Protein AF-A0A1V4CDH2-F1 (afdb_monomer_lite)

Secondary structure (DSSP, 8-state):
--HHHHHHHHHHHHHHHHHHHHS----------------------------PPPP----------PPPP---TT--EEEEETTEEEEESSPPPTT-EEEE---HHHH---SS-EEEEEEEESSSEEEESS-GGGGT-EEEEEEEEETTS-HHHHHHHHHHHHHHHS---S-----------PPPPHHHHHHHHHHHHHHHHHHHHHHHTS---HHHHHHHHHHHHHHHHHHHHHT---

pLDDT: mean 73.71, std 18.92, range [33.41, 95.88]

Structure (mmCIF, N/CA/C/O backbone):
data_AF-A0A1V4CDH2-F1
#
_entry.id   AF-A0A1V4CDH2-F1
#
loop_
_atom_site.group_PDB
_atom_site.id
_atom_site.type_symbol
_atom_site.label_atom_id
_atom_site.label_alt_id
_atom_site.label_comp_id
_atom_site.label_asym_id
_atom_site.label_entity_id
_atom_site.label_seq_id
_atom_site.pdbx_PDB_ins_code
_atom_site.Cartn_x
_atom_site.Cartn_y
_atom_site.Cartn_z
_atom_site.occupancy
_atom_site.B_iso_or_equiv
_atom_site.auth_seq_id
_atom_site.auth_comp_id
_atom_site.auth_asym_id
_atom_site.auth_atom_id
_atom_site.pdbx_PDB_model_num
ATOM 1 N N . MET A 1 1 ? 37.045 -44.719 -29.425 1.00 54.88 1 MET A N 1
ATOM 2 C CA . MET A 1 1 ? 36.421 -43.698 -28.558 1.00 54.88 1 MET A CA 1
ATOM 3 C C . MET A 1 1 ? 35.124 -43.277 -29.215 1.00 54.88 1 MET A C 1
ATOM 5 O O . MET A 1 1 ? 35.153 -42.796 -30.339 1.00 54.88 1 MET A O 1
ATOM 9 N N . SER A 1 2 ? 33.997 -43.605 -28.591 1.00 68.00 2 SER A N 1
ATOM 10 C CA . SER A 1 2 ? 32.663 -43.425 -29.170 1.00 68.00 2 SER A CA 1
ATOM 11 C C . SER A 1 2 ? 32.315 -41.936 -29.248 1.00 68.00 2 SER A C 1
ATOM 13 O O . SER A 1 2 ? 32.662 -41.192 -28.339 1.00 68.00 2 SER A O 1
ATOM 15 N N . GLY A 1 3 ? 31.604 -41.483 -30.287 1.00 70.62 3 GLY A N 1
ATOM 16 C CA . GLY A 1 3 ? 31.247 -40.060 -30.463 1.00 70.62 3 GLY A CA 1
ATOM 17 C C . GLY A 1 3 ? 30.560 -39.414 -29.247 1.00 70.62 3 GLY A C 1
ATOM 18 O O . GLY A 1 3 ? 30.664 -38.208 -29.034 1.00 70.62 3 GLY A O 1
ATOM 19 N N . LEU A 1 4 ? 29.955 -40.231 -28.382 1.00 75.62 4 LEU A N 1
ATOM 20 C CA . LEU A 1 4 ? 29.359 -39.820 -27.115 1.00 75.62 4 LEU A CA 1
ATOM 21 C C . LEU A 1 4 ? 30.387 -39.291 -26.093 1.00 75.62 4 LEU A C 1
ATOM 23 O O . LEU A 1 4 ? 30.086 -38.344 -25.373 1.00 75.62 4 LEU A O 1
ATOM 27 N N . THR A 1 5 ? 31.615 -39.825 -26.058 1.00 80.44 5 THR A N 1
ATOM 28 C CA . THR A 1 5 ? 32.666 -39.331 -25.146 1.00 80.44 5 THR A CA 1
ATOM 29 C C . THR A 1 5 ? 33.226 -37.985 -25.599 1.00 80.44 5 THR A C 1
ATOM 31 O O . THR A 1 5 ? 33.587 -37.158 -24.768 1.00 80.44 5 THR A O 1
ATOM 34 N N . ILE A 1 6 ? 33.256 -37.734 -26.911 1.00 81.56 6 ILE A N 1
ATOM 35 C CA . ILE A 1 6 ? 33.723 -36.463 -27.485 1.00 81.56 6 ILE A CA 1
ATOM 36 C C . ILE A 1 6 ? 32.698 -35.351 -27.217 1.00 81.56 6 ILE A C 1
ATOM 38 O O . ILE A 1 6 ? 33.075 -34.257 -26.801 1.00 81.56 6 ILE A O 1
ATOM 42 N N . GLY A 1 7 ? 31.400 -35.644 -27.371 1.00 82.12 7 GLY A N 1
ATOM 43 C CA . GLY A 1 7 ? 30.331 -34.684 -27.076 1.00 82.12 7 GLY A CA 1
ATOM 44 C C . GLY A 1 7 ? 30.285 -34.260 -25.604 1.00 82.12 7 GLY A C 1
ATOM 45 O O . GLY A 1 7 ? 30.106 -33.081 -25.305 1.00 82.12 7 GLY A O 1
ATOM 46 N N . LEU A 1 8 ? 30.517 -35.200 -24.682 1.00 87.44 8 LEU A N 1
ATOM 47 C CA . LEU A 1 8 ? 30.529 -34.919 -23.242 1.00 87.44 8 LEU A CA 1
ATOM 48 C C . LEU A 1 8 ? 31.710 -34.025 -22.841 1.00 87.44 8 LEU A C 1
ATOM 50 O O . LEU A 1 8 ? 31.529 -33.073 -22.085 1.00 87.44 8 LEU A O 1
ATOM 54 N N . LEU A 1 9 ? 32.899 -34.275 -23.398 1.00 87.62 9 LEU A N 1
ATOM 55 C CA . LEU A 1 9 ? 34.074 -33.439 -23.145 1.00 87.62 9 LEU A CA 1
ATOM 56 C C . LEU A 1 9 ? 33.886 -32.014 -23.680 1.00 87.62 9 LEU A C 1
ATOM 58 O O . LEU A 1 9 ? 34.185 -31.055 -22.971 1.00 87.62 9 LEU A O 1
ATOM 62 N N . ALA A 1 10 ? 33.330 -31.860 -24.884 1.00 87.25 10 ALA A N 1
ATOM 63 C CA . ALA A 1 10 ? 33.052 -30.543 -25.452 1.00 87.25 10 ALA A CA 1
ATOM 64 C C . ALA A 1 10 ? 32.045 -29.747 -24.600 1.00 87.25 10 ALA A C 1
ATOM 66 O O . ALA A 1 10 ? 32.264 -28.567 -24.328 1.00 87.25 10 ALA A O 1
ATOM 67 N N . ALA A 1 11 ? 30.981 -30.397 -24.116 1.00 88.19 11 ALA A N 1
ATOM 68 C CA . ALA A 1 11 ? 29.987 -29.755 -23.259 1.00 88.19 11 ALA A CA 1
ATOM 69 C C . ALA A 1 11 ? 30.592 -29.271 -21.931 1.00 88.19 11 ALA A C 1
ATOM 71 O O . ALA A 1 11 ? 30.332 -28.142 -21.520 1.00 88.19 11 ALA A O 1
ATOM 72 N N . VAL A 1 12 ? 31.441 -30.081 -21.288 1.00 92.31 12 VAL A N 1
ATOM 73 C CA . VAL A 1 12 ? 32.108 -29.706 -20.028 1.00 92.31 12 VAL A CA 1
ATOM 74 C C . VAL A 1 12 ? 33.046 -28.514 -20.225 1.00 92.31 12 VAL A C 1
ATOM 76 O O . VAL A 1 12 ? 33.056 -27.608 -19.394 1.00 92.31 12 VAL A O 1
ATOM 79 N N . VAL A 1 13 ? 33.787 -28.465 -21.335 1.00 92.94 13 VAL A N 1
ATOM 80 C CA . VAL A 1 13 ? 34.688 -27.342 -21.643 1.00 92.94 13 VAL A CA 1
ATOM 81 C C . VAL A 1 13 ? 33.908 -26.046 -21.866 1.00 92.94 13 VAL A C 1
ATOM 83 O O . VAL A 1 13 ? 34.265 -25.013 -21.299 1.00 92.94 13 VAL A O 1
ATOM 86 N N . VAL A 1 14 ? 32.818 -26.092 -22.637 1.00 92.25 14 VAL A N 1
ATOM 87 C CA . VAL A 1 14 ? 31.975 -24.913 -22.898 1.00 92.25 14 VAL A CA 1
ATOM 88 C C . VAL A 1 14 ? 31.326 -24.408 -21.611 1.00 92.25 14 VAL A C 1
ATOM 90 O O . VAL A 1 14 ? 31.313 -23.205 -21.356 1.00 92.25 14 VAL A O 1
ATOM 93 N N . LEU A 1 15 ? 30.829 -25.316 -20.769 1.00 89.00 15 LEU A N 1
ATOM 94 C CA . LEU A 1 15 ? 30.179 -24.958 -19.510 1.00 89.00 15 LEU A CA 1
ATOM 95 C C . LEU A 1 15 ? 31.195 -24.412 -18.494 1.00 89.00 15 LEU A C 1
ATOM 97 O O . LEU A 1 15 ? 30.909 -23.429 -17.814 1.00 89.00 15 LEU A O 1
ATOM 101 N N . GLY A 1 16 ? 32.409 -24.969 -18.460 1.00 89.44 16 GLY A N 1
ATOM 102 C CA . GLY A 1 16 ? 33.526 -24.442 -17.677 1.00 89.44 16 GLY A CA 1
ATOM 103 C C . GLY A 1 16 ? 33.913 -23.021 -18.092 1.00 89.44 16 GLY A C 1
ATOM 104 O O . GLY A 1 16 ? 33.992 -22.145 -17.237 1.00 89.44 16 GLY A O 1
ATOM 105 N N . LEU A 1 17 ? 34.072 -22.764 -19.395 1.00 88.50 17 LEU A N 1
ATOM 106 C CA . LEU A 1 17 ? 34.352 -21.424 -19.933 1.00 88.50 17 LEU A CA 1
ATOM 107 C C . LEU A 1 17 ? 33.224 -20.433 -19.641 1.00 88.50 17 LEU A C 1
ATOM 109 O O . LEU A 1 17 ? 33.493 -19.301 -19.247 1.00 88.50 17 LEU A O 1
ATOM 113 N N . TYR A 1 18 ? 31.969 -20.860 -19.786 1.00 86.44 18 TYR A N 1
ATOM 114 C CA . TYR A 1 18 ? 30.815 -20.021 -19.479 1.00 86.44 18 TYR A CA 1
ATOM 115 C C . TYR A 1 18 ? 30.803 -19.602 -18.007 1.00 86.44 18 TYR A C 1
ATOM 117 O O . TYR A 1 18 ? 30.617 -18.426 -17.707 1.00 86.44 18 TYR A O 1
ATOM 125 N N . VAL A 1 19 ? 31.060 -20.534 -17.084 1.00 86.38 19 VAL A N 1
ATOM 126 C CA . VAL A 1 19 ? 31.161 -20.221 -15.653 1.00 86.38 19 VAL A CA 1
ATOM 127 C C . VAL A 1 19 ? 32.334 -19.279 -15.390 1.00 86.38 19 VAL A C 1
ATOM 129 O O . VAL A 1 19 ? 32.157 -18.296 -14.685 1.00 86.38 19 VAL A O 1
ATOM 132 N N . LEU A 1 20 ? 33.498 -19.513 -15.997 1.00 81.25 20 LEU A N 1
ATOM 133 C CA . LEU A 1 20 ? 34.700 -18.699 -15.788 1.00 81.25 20 LEU A CA 1
ATOM 134 C C . LEU A 1 20 ? 34.530 -17.248 -16.274 1.00 81.25 20 LEU A C 1
ATOM 136 O O . LEU A 1 20 ? 35.000 -16.325 -15.616 1.00 81.25 20 LEU A O 1
ATOM 140 N N . VAL A 1 21 ? 33.820 -17.040 -17.388 1.00 80.12 21 VAL A N 1
ATOM 141 C CA . VAL A 1 21 ? 33.536 -15.704 -17.945 1.00 80.12 21 VAL A CA 1
ATOM 142 C C . VAL A 1 21 ? 32.441 -14.972 -17.164 1.00 80.12 21 VAL A C 1
ATOM 144 O O . VAL A 1 21 ? 32.512 -13.755 -17.013 1.00 80.12 21 VAL A O 1
ATOM 147 N N . ASN A 1 22 ? 31.429 -15.685 -16.660 1.00 76.69 22 ASN A N 1
ATOM 148 C CA . ASN A 1 22 ? 30.261 -15.074 -16.012 1.00 76.69 22 ASN A CA 1
ATOM 149 C C . ASN A 1 22 ? 30.337 -15.045 -14.473 1.00 76.69 22 ASN A C 1
ATOM 151 O O . ASN A 1 22 ? 29.373 -14.647 -13.814 1.00 76.69 22 ASN A O 1
ATOM 155 N N . TRP A 1 23 ? 31.454 -15.472 -13.872 1.00 73.31 23 TRP A N 1
ATOM 156 C CA . TRP A 1 23 ? 31.605 -15.490 -12.418 1.00 73.31 23 TRP A CA 1
ATOM 157 C C . TRP A 1 23 ? 32.040 -14.119 -11.861 1.00 73.31 23 TRP A C 1
ATOM 159 O O . TRP A 1 23 ? 32.965 -13.493 -12.380 1.00 73.31 23 TRP A O 1
ATOM 169 N N . PRO A 1 24 ? 31.430 -13.632 -10.763 1.00 67.00 24 PRO A N 1
ATOM 170 C CA . PRO A 1 24 ? 31.622 -12.272 -10.265 1.00 67.00 24 PRO A CA 1
ATOM 171 C C . PRO A 1 24 ? 32.877 -12.139 -9.384 1.00 67.00 24 PRO A C 1
ATOM 173 O O . PRO A 1 24 ? 32.774 -11.874 -8.187 1.00 67.00 24 PRO A O 1
ATOM 176 N N . TRP A 1 25 ? 34.076 -12.300 -9.953 1.00 59.34 25 TRP A N 1
ATOM 177 C CA . TRP A 1 25 ? 35.337 -11.986 -9.250 1.00 59.34 25 TRP A CA 1
ATOM 178 C C . TRP A 1 25 ? 35.673 -10.488 -9.210 1.00 59.34 25 TRP A C 1
ATOM 180 O O . TRP A 1 25 ? 36.622 -10.086 -8.546 1.00 59.34 25 TRP A O 1
ATOM 190 N N . SER A 1 26 ? 34.854 -9.632 -9.821 1.00 57.97 26 SER A N 1
ATOM 191 C CA . SER A 1 26 ? 35.056 -8.178 -9.828 1.00 57.97 26 SER A CA 1
ATOM 192 C C . SER A 1 26 ? 34.142 -7.450 -8.837 1.00 57.97 26 SER A C 1
ATOM 194 O O . SER A 1 26 ? 33.429 -6.520 -9.208 1.00 57.97 26 SER A O 1
ATOM 196 N N . ARG A 1 27 ? 34.143 -7.851 -7.560 1.00 64.00 27 ARG A N 1
ATOM 197 C CA . ARG A 1 27 ? 33.723 -6.930 -6.492 1.00 64.00 27 ARG A CA 1
ATOM 198 C C . ARG A 1 27 ? 34.985 -6.268 -5.939 1.00 64.00 27 ARG A C 1
ATOM 200 O O . ARG A 1 27 ? 35.776 -6.979 -5.323 1.00 64.00 27 ARG A O 1
ATOM 207 N N . PRO A 1 28 ? 35.211 -4.958 -6.160 1.00 64.56 28 PRO A N 1
ATOM 208 C CA . PRO A 1 28 ? 36.316 -4.276 -5.503 1.00 64.56 28 PRO A CA 1
ATOM 209 C C . PRO A 1 28 ? 36.147 -4.412 -3.982 1.00 64.56 28 PRO A C 1
ATOM 211 O O . PRO A 1 28 ? 35.008 -4.383 -3.495 1.00 64.56 28 PRO A O 1
ATOM 214 N N . PRO A 1 29 ? 37.240 -4.597 -3.222 1.00 54.91 29 PRO A N 1
ATOM 215 C CA . PRO A 1 29 ? 37.156 -4.640 -1.774 1.00 54.91 29 PRO A CA 1
ATOM 216 C C . PRO A 1 29 ? 36.550 -3.326 -1.276 1.00 54.91 29 PRO A C 1
ATOM 218 O O . PRO A 1 29 ? 36.933 -2.240 -1.714 1.00 54.91 29 PRO A O 1
ATOM 221 N N . LEU A 1 30 ? 35.571 -3.445 -0.379 1.00 53.59 30 LEU A N 1
ATOM 222 C CA . LEU A 1 30 ? 35.026 -2.333 0.387 1.00 53.59 30 LEU A CA 1
ATOM 223 C C . LEU A 1 30 ? 36.196 -1.588 1.035 1.00 53.59 30 LEU A C 1
ATOM 225 O O . LEU A 1 30 ? 36.860 -2.132 1.916 1.00 53.59 30 LEU A O 1
ATOM 229 N N . ALA A 1 31 ? 36.447 -0.359 0.587 1.00 54.84 31 ALA A N 1
ATOM 230 C CA . ALA A 1 31 ? 37.308 0.560 1.305 1.00 54.84 31 ALA A CA 1
ATOM 231 C C . ALA A 1 31 ? 36.682 0.785 2.687 1.00 54.84 31 ALA A C 1
ATOM 233 O O . ALA A 1 31 ? 35.611 1.381 2.818 1.00 54.84 31 ALA A O 1
ATOM 234 N N . VAL A 1 32 ? 37.331 0.237 3.709 1.00 52.78 32 VAL A N 1
ATOM 235 C CA . VAL A 1 32 ? 37.059 0.549 5.107 1.00 52.78 32 VAL A CA 1
ATOM 236 C C . VAL A 1 32 ? 37.479 2.003 5.300 1.00 52.78 32 VAL A C 1
ATOM 238 O O . VAL A 1 32 ? 38.665 2.315 5.281 1.00 52.78 32 VAL A O 1
ATOM 241 N N . ALA A 1 33 ? 36.506 2.905 5.417 1.00 47.72 33 ALA A N 1
ATOM 242 C CA . ALA A 1 33 ? 36.763 4.262 5.869 1.00 47.72 33 ALA A CA 1
ATOM 243 C C . ALA A 1 33 ? 37.089 4.204 7.368 1.00 47.72 33 ALA A C 1
ATOM 245 O O . ALA A 1 33 ? 36.214 3.981 8.206 1.00 47.72 33 ALA A O 1
ATOM 246 N N . GLU A 1 34 ? 38.374 4.339 7.669 1.00 54.34 34 GLU A N 1
ATOM 247 C CA . GLU A 1 34 ? 38.925 4.519 9.006 1.00 54.34 34 GLU A CA 1
ATOM 248 C C . GLU A 1 34 ? 38.443 5.862 9.601 1.00 54.34 34 GLU A C 1
ATOM 250 O O . GLU A 1 34 ? 38.354 6.858 8.873 1.00 54.34 34 GLU A O 1
ATOM 255 N N . PRO A 1 35 ? 38.088 5.929 10.898 1.00 50.69 35 PRO A N 1
ATOM 256 C CA . PRO A 1 35 ? 37.587 7.152 11.504 1.00 50.69 35 PRO A CA 1
ATOM 257 C C . PRO A 1 35 ? 38.755 8.094 11.812 1.00 50.69 35 PRO A C 1
ATOM 259 O O . PRO A 1 35 ? 39.446 7.944 12.817 1.00 50.69 35 PRO A O 1
ATOM 262 N N . ALA A 1 36 ? 38.954 9.104 10.967 1.00 45.81 36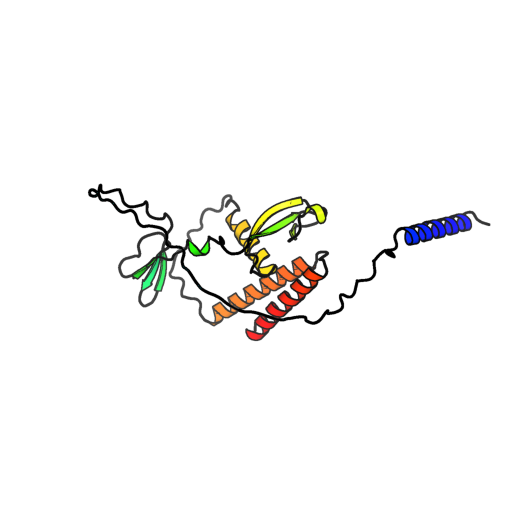 ALA A N 1
ATOM 263 C CA . ALA A 1 36 ? 39.826 10.223 11.298 1.00 45.81 36 ALA A CA 1
ATOM 264 C C . ALA A 1 36 ? 39.144 11.099 12.359 1.00 45.81 36 ALA A C 1
ATOM 266 O O . ALA A 1 36 ? 38.240 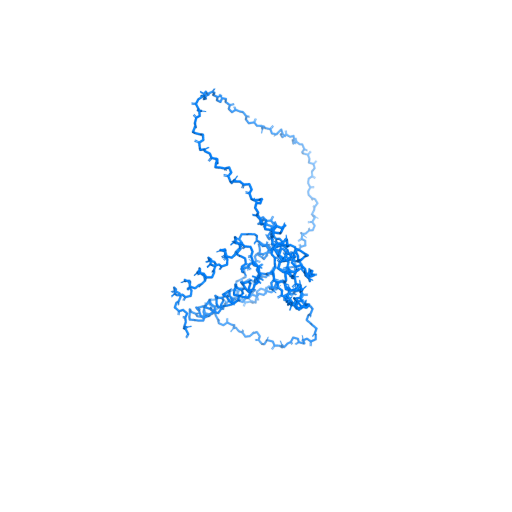11.892 12.082 1.00 45.81 36 ALA A O 1
ATOM 267 N N . ALA A 1 37 ? 39.574 10.904 13.600 1.00 42.56 37 ALA A N 1
ATOM 268 C CA . ALA A 1 37 ? 39.275 11.766 14.721 1.00 42.56 37 ALA A CA 1
ATOM 269 C C . ALA A 1 37 ? 39.895 13.165 14.531 1.00 42.56 37 ALA A C 1
ATOM 271 O O . ALA A 1 37 ? 41.068 13.303 14.205 1.00 42.56 37 ALA A O 1
ATOM 272 N N . ALA A 1 38 ? 39.061 14.172 14.793 1.00 43.19 38 ALA A N 1
ATOM 273 C CA . ALA A 1 38 ? 39.343 15.459 15.428 1.00 43.19 38 ALA A CA 1
ATOM 274 C C . ALA A 1 38 ? 40.613 16.254 15.054 1.00 43.19 38 ALA A C 1
ATOM 276 O O . ALA A 1 38 ? 41.733 15.946 15.456 1.00 43.19 38 ALA A O 1
ATOM 277 N N . SER A 1 39 ? 40.389 17.455 14.515 1.00 42.44 39 SER A N 1
ATOM 278 C CA . SER A 1 39 ? 41.156 18.640 14.919 1.00 42.44 39 SER A CA 1
ATOM 279 C C . SER A 1 39 ? 40.239 19.869 14.933 1.00 42.44 39 SER A C 1
ATOM 281 O O . SER A 1 39 ? 39.766 20.323 13.898 1.00 42.44 39 SER A O 1
ATOM 283 N N . VAL A 1 40 ? 39.972 20.380 16.133 1.00 45.56 40 VAL A N 1
ATOM 284 C CA . VAL A 1 40 ? 39.430 21.717 16.453 1.00 45.56 40 VAL A CA 1
ATOM 285 C C . VAL A 1 40 ? 40.559 22.382 17.257 1.00 45.56 40 VAL A C 1
ATOM 287 O O . VAL A 1 40 ? 41.137 21.662 18.079 1.00 45.56 40 VAL A O 1
ATOM 290 N N . PRO A 1 41 ? 40.973 23.651 17.026 1.00 49.69 41 PRO A N 1
ATOM 291 C CA . PRO A 1 41 ? 40.250 24.855 17.500 1.00 49.69 41 PRO A CA 1
ATOM 292 C C . PRO A 1 41 ? 40.432 26.085 16.559 1.00 49.69 41 PRO A C 1
ATOM 294 O O . PRO A 1 41 ? 41.133 25.985 15.565 1.00 49.69 41 PRO A O 1
ATOM 297 N N . ALA A 1 42 ? 39.837 27.275 16.701 1.00 36.16 42 ALA A N 1
ATOM 298 C CA . ALA A 1 42 ? 39.168 27.979 17.791 1.00 36.16 42 ALA A CA 1
ATOM 299 C C . ALA A 1 42 ? 38.229 29.075 17.213 1.00 36.16 42 ALA A C 1
ATOM 301 O O . ALA A 1 42 ? 38.531 29.672 16.182 1.00 36.16 42 ALA A O 1
ATOM 302 N N . ALA A 1 43 ? 37.129 29.370 17.913 1.00 42.59 43 ALA A N 1
ATOM 303 C CA . ALA A 1 43 ? 36.398 30.653 17.867 1.00 42.59 43 ALA A CA 1
ATOM 304 C C . ALA A 1 43 ? 37.195 31.730 18.664 1.00 42.59 43 ALA A C 1
ATOM 306 O O . ALA A 1 43 ? 38.081 31.304 19.412 1.00 42.59 43 ALA A O 1
ATOM 307 N N . PRO A 1 44 ? 36.950 33.070 18.597 1.00 47.88 44 PRO A N 1
ATOM 308 C CA . PRO A 1 44 ? 35.655 33.795 18.583 1.00 47.88 44 PRO A CA 1
ATOM 309 C C . PRO A 1 44 ? 35.640 34.973 17.552 1.00 47.88 44 PRO A C 1
ATOM 311 O O . PRO A 1 44 ? 36.578 35.098 16.781 1.00 47.88 44 PRO A O 1
ATOM 314 N N . ALA A 1 45 ? 34.665 35.874 17.371 1.00 37.19 45 ALA A N 1
ATOM 315 C CA . ALA A 1 45 ? 33.526 36.382 18.136 1.00 37.19 45 ALA A CA 1
ATOM 316 C C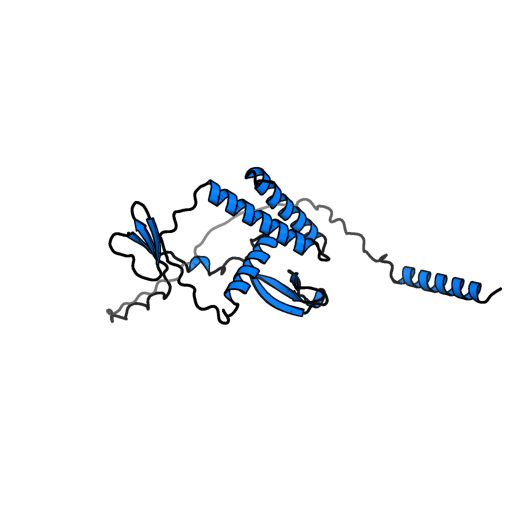 . ALA A 1 45 ? 32.469 36.990 17.171 1.00 37.19 45 ALA A C 1
ATOM 318 O O . ALA A 1 45 ? 32.781 37.339 16.034 1.00 37.19 45 ALA A O 1
ATOM 319 N N . ALA A 1 46 ? 31.232 37.147 17.651 1.00 43.31 46 ALA A N 1
ATOM 320 C CA . ALA A 1 46 ? 30.128 37.866 16.996 1.00 43.31 46 ALA A CA 1
ATOM 321 C C . ALA A 1 46 ? 30.347 39.405 16.992 1.00 43.31 46 ALA A C 1
ATOM 323 O O . ALA A 1 46 ? 31.204 39.883 17.740 1.00 43.31 46 ALA A O 1
ATOM 324 N N . PRO A 1 47 ? 29.576 40.197 16.210 1.00 45.16 47 PRO A N 1
ATOM 325 C CA . PRO A 1 47 ? 28.239 40.600 16.676 1.00 45.16 47 PRO A CA 1
ATOM 326 C C . PRO A 1 47 ? 27.133 40.689 15.598 1.00 45.16 47 PRO A C 1
ATOM 328 O O . PRO A 1 47 ? 27.371 40.904 14.413 1.00 45.16 47 PRO A O 1
ATOM 331 N N . SER A 1 48 ? 25.893 40.562 16.080 1.00 45.09 48 SER A N 1
ATOM 332 C CA . SER A 1 48 ? 24.610 40.793 15.403 1.00 45.09 48 SER A CA 1
ATOM 333 C C . SER A 1 48 ? 24.485 42.159 14.727 1.00 45.09 48 SER A C 1
ATOM 335 O O . SER A 1 48 ? 24.729 43.150 15.405 1.00 45.09 48 SER A O 1
ATOM 337 N N . VAL A 1 49 ? 23.909 42.229 13.513 1.00 42.97 49 VAL A N 1
ATOM 338 C CA . VAL A 1 49 ? 22.970 43.306 13.119 1.00 42.97 49 VAL A CA 1
ATOM 339 C C . VAL A 1 49 ? 21.932 42.800 12.095 1.00 42.97 49 VAL A C 1
ATOM 341 O O . VAL A 1 49 ? 22.249 42.298 11.024 1.00 42.97 49 VAL A O 1
ATOM 344 N N . VAL A 1 50 ? 20.676 42.977 12.494 1.00 44.94 50 VAL A N 1
ATOM 345 C CA . VAL A 1 50 ? 19.377 42.949 11.799 1.00 44.94 50 VAL A CA 1
ATOM 346 C C . VAL A 1 50 ? 19.376 43.495 10.353 1.00 44.94 50 VAL A C 1
ATOM 348 O O . VAL A 1 50 ? 19.817 44.625 10.150 1.00 44.94 50 VAL A O 1
ATOM 351 N N . PRO A 1 51 ? 18.736 42.831 9.368 1.00 42.91 51 PRO A N 1
ATOM 352 C CA . PRO A 1 51 ? 18.248 43.513 8.176 1.00 42.91 51 PRO A CA 1
ATOM 353 C C . PRO A 1 51 ? 16.824 44.045 8.401 1.00 42.91 51 PRO A C 1
ATOM 355 O O . PRO A 1 51 ? 15.856 43.300 8.542 1.00 42.91 51 PRO A O 1
ATOM 358 N N . LYS A 1 52 ? 16.727 45.375 8.433 1.00 37.03 52 LYS A N 1
ATOM 359 C CA . LYS A 1 52 ? 15.504 46.182 8.377 1.00 37.03 52 LYS A CA 1
ATOM 360 C C . LYS A 1 52 ? 15.095 46.353 6.908 1.00 37.03 52 LYS A C 1
ATOM 362 O O . LYS A 1 52 ? 15.853 46.988 6.178 1.00 37.03 52 LYS A O 1
ATOM 367 N N . PRO A 1 53 ? 13.921 45.888 6.451 1.00 40.78 53 PRO A N 1
ATOM 368 C CA . PRO A 1 53 ? 13.302 46.462 5.269 1.00 40.78 53 PRO A CA 1
ATOM 369 C C . PRO A 1 53 ? 12.509 47.712 5.667 1.00 40.78 53 PRO A C 1
ATOM 371 O O . PRO A 1 53 ? 11.667 47.714 6.565 1.00 40.78 53 PRO A O 1
ATOM 374 N N . THR A 1 54 ? 12.873 48.803 5.008 1.00 40.00 54 THR A N 1
ATOM 375 C CA . THR A 1 54 ? 12.285 50.136 5.067 1.00 40.00 54 THR A CA 1
ATOM 376 C C . THR A 1 54 ? 10.773 50.113 4.841 1.00 40.00 54 THR A C 1
ATOM 378 O O . THR A 1 54 ? 10.289 49.584 3.845 1.00 40.00 54 THR A O 1
ATOM 381 N N . VAL A 1 55 ? 10.042 50.755 5.752 1.00 40.00 55 VAL A N 1
ATOM 382 C CA . VAL A 1 55 ? 8.666 51.210 5.538 1.00 40.00 55 VAL A CA 1
ATOM 383 C C . VAL A 1 55 ? 8.719 52.465 4.667 1.00 40.00 55 VAL A C 1
ATOM 385 O O . VAL A 1 55 ? 9.360 53.447 5.041 1.00 40.00 55 VAL A O 1
ATOM 388 N N . THR A 1 56 ? 7.999 52.468 3.549 1.00 36.00 56 THR A N 1
ATOM 389 C CA . THR A 1 56 ? 7.481 53.700 2.946 1.00 36.00 56 THR A CA 1
ATOM 390 C C . THR A 1 56 ? 5.967 53.576 2.914 1.00 36.00 56 THR A C 1
ATOM 392 O O . THR A 1 56 ? 5.418 52.725 2.221 1.00 36.00 56 THR A O 1
ATOM 395 N N . ALA A 1 57 ? 5.309 54.407 3.718 1.00 38.09 57 ALA A N 1
ATOM 396 C CA . ALA A 1 57 ? 3.870 54.594 3.741 1.00 38.09 57 ALA A CA 1
ATOM 397 C C . ALA A 1 57 ? 3.540 55.988 3.186 1.00 38.09 57 ALA A C 1
ATOM 399 O O . ALA A 1 57 ? 4.130 56.974 3.622 1.00 38.09 57 ALA A O 1
ATOM 400 N N . ALA A 1 58 ? 2.579 56.051 2.266 1.00 35.34 58 ALA A N 1
ATOM 401 C CA . ALA A 1 58 ? 1.731 57.208 1.956 1.00 35.34 58 ALA A CA 1
ATOM 402 C C . ALA A 1 58 ? 0.436 56.630 1.330 1.00 35.34 58 ALA A C 1
ATOM 404 O O . ALA A 1 58 ? 0.503 56.024 0.268 1.00 35.34 58 ALA A O 1
ATOM 405 N N . ALA A 1 59 ? -0.651 56.443 2.098 1.00 33.41 59 ALA A N 1
ATOM 406 C CA . ALA A 1 59 ? -1.815 57.350 2.221 1.00 33.41 59 ALA A CA 1
ATOM 407 C C . ALA A 1 59 ? -2.428 57.702 0.841 1.00 33.41 59 ALA A C 1
ATOM 409 O O . ALA A 1 59 ? -1.851 58.521 0.142 1.00 33.41 59 ALA A O 1
ATOM 410 N N . GLY A 1 60 ? -3.468 57.033 0.310 1.00 36.06 60 GLY A N 1
ATOM 411 C CA . GLY A 1 60 ? -4.917 57.000 0.662 1.00 36.06 60 GLY A CA 1
ATOM 412 C C . GLY A 1 60 ? -5.724 57.477 -0.587 1.00 36.06 60 GLY A C 1
ATOM 413 O O . GLY A 1 60 ? -5.118 58.244 -1.335 1.00 36.06 60 GLY A O 1
ATOM 414 N N . PRO A 1 61 ? -7.000 57.088 -0.889 1.00 40.62 61 PRO A N 1
ATOM 415 C CA . PRO A 1 61 ? -8.130 56.905 0.046 1.00 40.62 61 PRO A CA 1
ATOM 416 C C . PRO A 1 61 ? -9.108 55.705 -0.195 1.00 40.62 61 PRO A C 1
ATOM 418 O O . PRO A 1 61 ? -9.225 55.195 -1.298 1.00 40.62 61 PRO A O 1
ATOM 421 N N . ALA A 1 62 ? -9.832 55.351 0.885 1.00 39.81 62 ALA A N 1
ATOM 422 C CA . ALA A 1 62 ? -11.206 54.811 1.074 1.00 39.81 62 ALA A CA 1
ATOM 423 C C . ALA A 1 62 ? -11.844 53.718 0.152 1.00 39.81 62 ALA A C 1
ATOM 425 O O . ALA A 1 62 ? -11.589 53.660 -1.044 1.00 39.81 62 ALA A O 1
ATOM 426 N N . PRO A 1 63 ? -12.727 52.849 0.707 1.00 43.09 63 PRO A N 1
ATOM 427 C CA . PRO A 1 63 ? -12.943 51.481 0.236 1.00 43.09 63 PRO A CA 1
ATOM 428 C C . PRO A 1 63 ? -14.095 51.349 -0.770 1.00 43.09 63 PRO A C 1
ATOM 430 O O . PRO A 1 63 ? -15.229 51.740 -0.492 1.00 43.09 63 PRO A O 1
ATOM 433 N N . ALA A 1 64 ? -13.824 50.710 -1.907 1.00 38.16 64 ALA A N 1
ATOM 434 C CA . ALA A 1 64 ? -14.864 50.111 -2.732 1.00 38.16 64 ALA A CA 1
ATOM 435 C C . ALA A 1 64 ? -15.167 48.711 -2.180 1.00 38.16 64 ALA A C 1
ATOM 437 O O . ALA A 1 64 ? -14.264 47.898 -2.000 1.00 38.16 64 ALA A O 1
ATOM 438 N N . ALA A 1 65 ? -16.436 48.458 -1.864 1.00 47.88 65 ALA A N 1
ATOM 439 C CA . ALA A 1 65 ? -16.930 47.148 -1.474 1.00 47.88 65 ALA A CA 1
ATOM 440 C C . ALA A 1 65 ? -16.728 46.159 -2.634 1.00 47.88 65 ALA A C 1
ATOM 442 O O . ALA A 1 65 ? -17.438 46.212 -3.637 1.00 47.88 65 ALA A O 1
ATOM 443 N N . GLU A 1 66 ? -15.739 45.282 -2.490 1.00 42.41 66 GLU A N 1
ATOM 444 C CA . GLU A 1 66 ? -15.473 44.169 -3.396 1.00 42.41 66 GLU A CA 1
ATOM 445 C C . GLU A 1 66 ? -16.219 42.924 -2.868 1.00 42.41 66 GLU A C 1
ATOM 447 O O . GLU A 1 66 ? -16.233 42.698 -1.652 1.00 42.41 66 GLU A O 1
ATOM 452 N N . PRO A 1 67 ? -16.938 42.176 -3.728 1.00 45.59 67 PRO A N 1
ATOM 453 C CA . PRO A 1 67 ? -17.875 41.131 -3.315 1.00 45.59 67 PRO A CA 1
ATOM 454 C C . PRO A 1 67 ? -17.183 40.015 -2.516 1.00 45.59 67 PRO A C 1
ATOM 456 O O . PRO A 1 67 ? -16.004 39.741 -2.746 1.00 45.59 67 PRO A O 1
ATOM 459 N N . PRO A 1 68 ? -17.899 39.359 -1.578 1.00 53.47 68 PRO A N 1
ATOM 460 C CA . PRO A 1 68 ? -17.309 38.337 -0.726 1.00 53.47 68 PRO A CA 1
ATOM 461 C C . PRO A 1 68 ? -16.672 37.229 -1.581 1.00 53.47 68 PRO A C 1
ATOM 463 O O . PRO A 1 68 ? -17.263 36.825 -2.589 1.00 53.47 68 PRO A O 1
ATOM 466 N N . PRO A 1 69 ? -15.476 36.740 -1.200 1.00 42.38 69 PRO A N 1
ATOM 467 C CA . PRO A 1 69 ? -14.812 35.665 -1.916 1.00 42.38 69 PRO A CA 1
ATOM 468 C C . PRO A 1 69 ? -15.746 34.460 -1.981 1.00 42.38 69 PRO A C 1
ATOM 470 O O . PRO A 1 69 ? -16.320 34.061 -0.968 1.00 42.38 69 PRO A O 1
ATOM 473 N N . ALA A 1 70 ? -15.903 33.924 -3.193 1.00 45.66 70 ALA A N 1
ATOM 474 C CA . ALA A 1 70 ? -16.660 32.715 -3.469 1.00 45.66 70 ALA A CA 1
ATOM 475 C C . ALA A 1 70 ? -16.346 31.649 -2.412 1.00 45.66 70 ALA A C 1
ATOM 477 O O . ALA A 1 70 ? -15.191 31.257 -2.225 1.00 45.66 70 ALA A O 1
ATOM 478 N N . GLU A 1 71 ? -17.392 31.243 -1.696 1.00 48.75 71 GLU A N 1
ATOM 479 C CA . GLU A 1 71 ? -17.333 30.245 -0.641 1.00 48.75 71 GLU A CA 1
ATOM 480 C C . GLU A 1 71 ? -16.653 28.969 -1.163 1.00 48.75 71 GLU A C 1
ATOM 482 O O . GLU A 1 71 ? -16.913 28.553 -2.299 1.00 48.75 71 GLU A O 1
ATOM 487 N N . PRO A 1 72 ? -15.778 28.325 -0.371 1.00 47.78 72 PRO A N 1
ATOM 488 C CA . PRO A 1 72 ? -15.186 27.061 -0.767 1.00 47.78 72 PRO A CA 1
ATOM 489 C C . PRO A 1 72 ? -16.297 26.017 -0.927 1.00 47.78 72 PRO A C 1
ATOM 491 O O . PRO A 1 72 ? -16.886 25.540 0.045 1.00 47.78 72 PRO A O 1
ATOM 494 N N . LEU A 1 73 ? -16.571 25.663 -2.183 1.00 49.66 73 LEU A N 1
ATOM 495 C CA . LEU A 1 73 ? -17.457 24.584 -2.610 1.00 49.66 73 LEU A CA 1
ATOM 496 C C . LEU A 1 73 ? -16.880 23.221 -2.194 1.00 49.66 73 LEU A C 1
ATOM 498 O O . LEU A 1 73 ? -16.351 22.501 -3.032 1.00 49.66 73 LEU A O 1
ATOM 502 N N . SER A 1 74 ? -16.947 22.912 -0.897 1.00 51.88 74 SER A N 1
ATOM 503 C CA . SER A 1 74 ? -17.048 21.573 -0.283 1.00 51.88 74 SER A CA 1
ATOM 504 C C . SER A 1 74 ? -16.655 21.631 1.203 1.00 51.88 74 SER A C 1
ATOM 506 O O . SER A 1 74 ? -15.791 20.877 1.654 1.00 51.88 74 SER A O 1
ATOM 508 N N . ALA A 1 75 ? -17.225 22.556 1.979 1.00 63.53 75 ALA A N 1
ATOM 509 C CA . ALA A 1 75 ? -17.069 22.526 3.430 1.00 63.53 75 ALA A CA 1
ATOM 510 C C . ALA A 1 75 ? -18.001 21.446 3.999 1.00 63.53 75 ALA A C 1
ATOM 512 O O . ALA A 1 75 ? -19.196 21.667 4.173 1.00 63.53 75 ALA A O 1
ATOM 513 N N . VAL A 1 76 ? -17.467 20.254 4.268 1.00 75.25 76 VAL A N 1
ATOM 514 C CA . VAL A 1 76 ? -18.221 19.241 5.017 1.00 75.25 76 VAL A CA 1
ATOM 515 C C . VAL A 1 76 ? -18.452 19.792 6.426 1.00 75.25 76 VAL A C 1
ATOM 517 O O . VAL A 1 76 ? -17.506 20.107 7.148 1.00 75.25 76 VAL A O 1
ATOM 520 N N . HIS A 1 77 ? -19.704 19.914 6.850 1.00 79.81 77 HIS A N 1
ATOM 521 C CA . HIS A 1 77 ? -20.057 20.338 8.198 1.00 79.81 77 HIS A CA 1
ATOM 522 C C . HIS A 1 77 ? -20.248 19.119 9.093 1.00 79.81 77 HIS A C 1
ATOM 524 O O . HIS A 1 77 ? -21.003 18.202 8.776 1.00 79.81 77 HIS A O 1
ATOM 530 N N . ARG A 1 78 ? -19.580 19.109 10.247 1.00 83.00 78 ARG A N 1
ATOM 531 C CA . ARG A 1 78 ? -19.869 18.164 11.325 1.00 83.00 78 ARG A CA 1
ATOM 532 C C . ARG A 1 78 ? -20.981 18.754 12.183 1.00 83.00 78 ARG A C 1
ATOM 534 O O . ARG A 1 78 ? -20.740 19.679 12.954 1.00 83.00 78 ARG A O 1
ATOM 541 N N . CYS A 1 79 ? -22.182 18.216 12.051 1.00 85.31 79 CYS A N 1
ATOM 542 C CA . CYS A 1 79 ? -23.349 18.580 12.840 1.00 85.31 79 CYS A CA 1
ATOM 543 C C . CYS A 1 79 ? -23.440 17.679 14.068 1.00 85.31 79 CYS A C 1
ATOM 545 O O . CYS A 1 79 ? -23.476 16.457 13.933 1.00 85.31 79 CYS A O 1
ATOM 547 N N . GLU A 1 80 ? -23.488 18.256 15.264 1.00 84.62 80 GLU A N 1
ATOM 548 C CA . GLU A 1 80 ? -23.624 17.494 16.503 1.00 84.62 80 GLU A CA 1
ATOM 549 C C . GLU A 1 80 ? -24.749 18.007 17.405 1.00 84.62 80 GLU A C 1
ATOM 551 O O . GLU A 1 80 ? -25.014 19.207 17.509 1.00 84.62 80 GLU A O 1
ATOM 556 N N . ASN A 1 81 ? -25.427 17.070 18.064 1.00 79.31 81 ASN A N 1
ATOM 557 C CA . ASN A 1 81 ? -26.337 17.316 19.177 1.00 79.31 81 ASN A CA 1
ATOM 558 C C . ASN A 1 81 ? -25.980 16.377 20.347 1.00 79.31 81 ASN A C 1
ATOM 560 O O . ASN A 1 81 ? -25.039 15.591 20.258 1.00 79.31 81 ASN A O 1
ATOM 564 N N . ALA A 1 82 ? -26.725 16.451 21.453 1.00 73.06 82 ALA A N 1
ATOM 565 C CA . ALA A 1 82 ? -26.427 15.710 22.682 1.00 73.06 82 ALA A CA 1
ATOM 566 C C . ALA A 1 82 ? -26.328 14.172 22.525 1.00 73.06 82 ALA A C 1
ATOM 568 O O . ALA A 1 82 ? -25.805 13.518 23.424 1.00 73.06 82 ALA A O 1
ATOM 569 N N . SER A 1 83 ? -26.806 13.582 21.423 1.00 69.00 83 SER A N 1
ATOM 570 C CA . SER A 1 83 ? -26.794 12.128 21.200 1.00 69.00 83 SER A CA 1
ATOM 571 C C . SER A 1 83 ? -26.370 11.683 19.792 1.00 69.00 83 SER A C 1
ATOM 573 O O . SER A 1 83 ? -26.280 10.479 19.548 1.00 69.00 83 SER A O 1
ATOM 575 N N . GLN A 1 84 ? -26.085 12.603 18.866 1.00 71.75 84 GLN A N 1
ATOM 576 C CA . GLN A 1 84 ? -25.846 12.291 17.456 1.00 71.75 84 GLN A CA 1
ATOM 577 C C . GLN A 1 84 ? -24.804 13.222 16.824 1.00 71.75 84 GLN A C 1
ATOM 579 O O . GLN A 1 84 ? -24.827 14.433 17.029 1.00 71.75 84 GLN A O 1
ATOM 584 N N . VAL A 1 85 ? -23.927 12.644 15.997 1.00 80.75 85 VAL A N 1
ATOM 585 C CA . VAL A 1 85 ? -23.009 13.361 15.100 1.00 80.75 85 VAL A CA 1
ATOM 586 C C . VAL A 1 85 ? -23.341 12.952 13.666 1.00 80.75 85 VAL A C 1
ATOM 588 O O . VAL A 1 85 ? -23.501 11.768 13.376 1.00 80.75 85 VAL A O 1
ATOM 591 N N . THR A 1 86 ? -23.498 13.909 12.760 1.00 77.88 86 THR A N 1
ATOM 592 C CA . THR A 1 86 ? -23.807 13.679 11.341 1.00 77.88 86 THR A CA 1
ATOM 593 C C . THR A 1 86 ? -22.984 14.641 10.493 1.00 77.88 86 THR A C 1
ATOM 595 O O . THR A 1 86 ? -22.818 15.796 10.864 1.00 77.88 86 THR A O 1
ATOM 598 N N . TYR A 1 87 ? -22.431 14.161 9.380 1.00 80.00 87 TYR A N 1
ATOM 599 C CA . TYR A 1 87 ? -21.653 14.984 8.454 1.00 80.00 87 TYR A CA 1
ATOM 600 C C . TYR A 1 87 ? -22.529 15.351 7.257 1.00 80.00 87 TYR A C 1
ATOM 602 O O . TYR A 1 87 ? -23.147 14.462 6.669 1.00 80.00 87 TYR A O 1
ATOM 610 N N . THR A 1 88 ? -22.614 16.638 6.928 1.00 76.94 88 THR A N 1
ATOM 611 C CA . THR A 1 88 ? -23.463 17.156 5.848 1.00 76.94 88 THR A CA 1
ATOM 612 C C . THR A 1 88 ? -22.673 18.080 4.931 1.00 76.94 88 THR A C 1
ATOM 614 O O . THR A 1 88 ? -21.862 18.874 5.396 1.00 76.94 88 THR A O 1
ATOM 617 N N . ASP A 1 89 ? -22.951 18.024 3.629 1.00 75.62 89 ASP A N 1
ATOM 618 C CA . ASP A 1 89 ? -22.357 18.928 2.625 1.00 75.62 89 ASP A CA 1
ATOM 619 C C . ASP A 1 89 ? -23.084 20.289 2.545 1.00 75.62 89 ASP A C 1
ATOM 621 O O . ASP A 1 89 ? -22.772 21.130 1.709 1.00 75.62 89 ASP A O 1
ATOM 625 N N . GLY A 1 90 ? -24.086 20.493 3.406 1.00 73.25 90 GLY A N 1
ATOM 626 C CA . GLY A 1 90 ? -24.884 21.711 3.529 1.00 73.25 90 GLY A CA 1
ATOM 627 C C . GLY A 1 90 ? -25.111 22.096 4.996 1.00 73.25 90 GLY A C 1
ATOM 628 O O . GLY A 1 90 ? -24.583 21.428 5.893 1.00 73.25 90 GLY A O 1
ATOM 629 N N . PRO A 1 91 ? -25.891 23.159 5.265 1.00 76.94 91 PRO A N 1
ATOM 630 C CA . PRO A 1 91 ? -26.108 23.666 6.617 1.00 76.94 91 PRO A CA 1
ATOM 631 C C . PRO A 1 91 ? -26.729 22.607 7.534 1.00 76.94 91 PRO A C 1
ATOM 633 O O . PRO A 1 91 ? -27.558 21.798 7.111 1.00 76.94 91 PRO A O 1
ATOM 636 N N . CYS A 1 92 ? -26.337 22.630 8.809 1.00 82.06 92 CYS A N 1
ATOM 637 C CA . CYS A 1 92 ? -26.828 21.664 9.783 1.00 82.06 92 CYS A CA 1
ATOM 638 C C . CYS A 1 92 ? -28.342 21.790 10.010 1.00 82.06 92 CYS A C 1
ATOM 640 O O . CYS A 1 92 ? -28.859 22.908 10.090 1.00 82.06 92 CYS A O 1
ATOM 642 N N . PRO A 1 93 ? -29.062 20.662 10.161 1.00 78.00 93 PRO A N 1
ATOM 643 C CA . PRO A 1 93 ? -30.489 20.680 10.457 1.00 78.00 93 PRO A CA 1
ATOM 644 C C . PRO A 1 93 ? -30.767 21.362 11.806 1.00 78.00 93 PRO A C 1
ATOM 646 O O . PRO A 1 93 ? -29.928 21.364 12.713 1.00 78.00 93 PRO A O 1
ATOM 649 N N . ALA A 1 94 ? -31.961 21.949 11.934 1.00 74.56 94 ALA A N 1
ATOM 650 C CA . ALA A 1 94 ? -32.354 22.738 13.099 1.00 74.56 94 ALA A CA 1
ATOM 651 C C . ALA A 1 94 ? -32.144 21.964 14.415 1.00 74.56 94 ALA A C 1
ATOM 653 O O . ALA A 1 94 ? -32.612 20.837 14.573 1.00 74.56 94 ALA A O 1
ATOM 654 N N . GLY A 1 95 ? -31.430 22.580 15.361 1.00 76.94 95 GLY A N 1
ATOM 655 C CA . GLY A 1 95 ? -31.100 21.984 16.661 1.00 76.94 95 GLY A CA 1
ATOM 656 C C . GLY A 1 95 ? -29.752 21.255 16.728 1.00 76.94 95 GLY A C 1
ATOM 657 O O . GLY A 1 95 ? -29.380 20.796 17.808 1.00 76.94 95 GLY A O 1
ATOM 658 N N . MET A 1 96 ? -28.994 21.175 15.628 1.00 79.75 96 MET A N 1
ATOM 659 C CA . MET A 1 96 ? -27.617 20.666 15.626 1.00 79.75 96 MET A CA 1
ATOM 660 C C . MET A 1 96 ? -26.601 21.808 15.515 1.00 79.75 96 MET A C 1
ATOM 662 O O . MET A 1 96 ? -26.784 22.745 14.739 1.00 79.75 96 MET A O 1
ATOM 666 N N . ARG A 1 97 ? -25.509 21.728 16.282 1.00 78.38 97 ARG A N 1
ATOM 667 C CA . ARG A 1 97 ? -24.388 22.670 16.176 1.00 78.38 97 ARG A CA 1
ATOM 668 C C . ARG A 1 97 ? -23.458 22.205 15.066 1.00 78.38 97 ARG A C 1
ATOM 670 O O . ARG A 1 97 ? -22.981 21.075 15.101 1.00 78.38 97 ARG A O 1
ATOM 677 N N . GLY A 1 98 ? -23.231 23.069 14.083 1.00 75.06 98 GLY A N 1
ATOM 678 C CA . GLY A 1 98 ? -22.320 22.806 12.978 1.00 75.06 98 GLY A CA 1
ATOM 679 C C . GLY A 1 98 ? -20.918 23.300 13.274 1.00 75.06 98 GLY A C 1
ATOM 680 O O . GLY A 1 98 ? -20.718 24.485 13.528 1.00 75.06 98 GLY A O 1
ATOM 681 N N . HIS A 1 99 ? -19.947 22.403 13.181 1.00 77.12 99 HIS A N 1
ATOM 682 C CA . HIS A 1 99 ? -18.540 22.756 13.102 1.00 77.12 99 HIS A CA 1
ATOM 683 C C . HIS A 1 99 ? -18.062 22.543 11.662 1.00 77.12 99 HIS A C 1
ATOM 685 O O . HIS A 1 99 ? -18.206 21.429 11.148 1.00 77.12 99 HIS A O 1
ATOM 691 N N . PRO A 1 100 ? -17.531 23.577 10.979 1.00 67.12 100 PRO A N 1
ATOM 692 C CA . PRO A 1 100 ? -16.921 23.378 9.671 1.00 67.12 100 PRO A CA 1
ATOM 693 C C . PRO A 1 100 ? -15.736 22.424 9.834 1.00 67.12 100 PRO A C 1
ATOM 695 O O . PRO A 1 100 ? -14.888 22.617 10.708 1.00 67.12 100 PRO A O 1
ATOM 698 N N . VAL A 1 101 ? -15.703 21.365 9.030 1.00 69.62 101 VAL A N 1
ATOM 699 C CA . VAL A 1 101 ? -14.553 20.468 8.968 1.00 69.62 101 VAL A CA 1
ATOM 700 C C . VAL A 1 101 ? -13.651 20.993 7.872 1.00 69.62 101 VAL A C 1
ATOM 702 O O . VAL A 1 101 ? -14.027 21.008 6.702 1.00 69.62 101 VAL A O 1
ATOM 705 N N . ASP A 1 102 ? -12.454 21.426 8.253 1.00 60.22 102 ASP A N 1
ATOM 706 C CA . ASP A 1 102 ? -11.437 21.790 7.280 1.00 60.22 102 ASP A CA 1
ATOM 707 C C . ASP A 1 102 ? -10.914 20.523 6.584 1.00 60.22 102 ASP A C 1
ATOM 709 O O . ASP A 1 102 ? -10.072 19.788 7.103 1.00 60.22 102 ASP A O 1
ATOM 713 N N . THR A 1 103 ? -11.455 20.241 5.402 1.00 61.41 103 THR A N 1
ATOM 714 C CA . THR A 1 103 ? -11.001 19.151 4.530 1.00 61.41 103 THR A CA 1
ATOM 715 C C . THR A 1 103 ? -9.807 19.552 3.664 1.00 61.41 103 THR A C 1
ATOM 717 O O . THR A 1 103 ? -9.190 18.685 3.045 1.00 61.41 103 THR A O 1
ATOM 720 N N . THR A 1 104 ? -9.443 20.837 3.637 1.00 51.41 104 THR A N 1
ATOM 721 C CA . THR A 1 104 ? -8.350 21.384 2.817 1.00 51.41 104 THR A CA 1
ATOM 722 C C . THR A 1 104 ? -7.005 20.807 3.258 1.00 51.41 104 THR A C 1
ATOM 724 O O . THR A 1 104 ? -6.202 20.357 2.440 1.00 51.41 104 THR A O 1
ATOM 727 N N . THR A 1 105 ? -6.808 20.680 4.572 1.00 51.12 105 THR A N 1
ATOM 728 C CA . THR A 1 105 ? -5.589 20.110 5.163 1.00 51.12 105 THR A CA 1
ATOM 729 C C . THR A 1 105 ? -5.474 18.586 4.959 1.00 51.12 105 THR A C 1
ATOM 731 O O . THR A 1 105 ? -4.377 18.032 4.989 1.00 51.12 105 THR A O 1
ATOM 734 N N . ALA A 1 106 ? -6.582 17.880 4.697 1.00 50.19 106 ALA A N 1
ATOM 735 C CA . ALA A 1 106 ? -6.573 16.427 4.482 1.00 50.19 106 ALA A CA 1
ATOM 736 C C . ALA A 1 106 ? -6.171 16.014 3.052 1.00 50.19 106 ALA A C 1
ATOM 738 O O . ALA A 1 106 ? -5.832 14.850 2.824 1.00 50.19 106 ALA A O 1
ATOM 739 N N . LEU A 1 107 ? -6.205 16.943 2.090 1.00 54.50 107 LEU A N 1
ATOM 740 C CA . LEU A 1 107 ? -5.920 16.666 0.677 1.00 54.50 107 LEU A CA 1
ATOM 741 C C . LEU A 1 107 ? -4.571 17.224 0.211 1.00 54.50 107 LEU A C 1
ATOM 743 O O . LEU A 1 107 ? -3.964 16.633 -0.687 1.00 54.50 107 LEU A O 1
ATOM 747 N N . ASN A 1 108 ? -4.054 18.267 0.866 1.00 42.59 108 ASN A N 1
ATOM 748 C CA . ASN A 1 108 ? -2.741 18.821 0.554 1.00 42.59 108 ASN A CA 1
ATOM 749 C C . ASN A 1 108 ? -1.639 18.161 1.381 1.00 42.59 108 ASN A C 1
ATOM 751 O O . ASN A 1 108 ? -1.125 18.684 2.367 1.00 42.59 108 ASN A O 1
ATOM 755 N N . VAL A 1 109 ? -1.186 17.015 0.875 1.00 51.50 109 VAL A N 1
ATOM 756 C CA . VAL A 1 109 ? 0.178 16.512 1.090 1.00 51.50 109 VAL A CA 1
ATOM 757 C C . VAL A 1 109 ? 1.155 17.403 0.297 1.00 51.50 109 VAL A C 1
ATOM 759 O O . VAL A 1 109 ? 1.895 16.930 -0.552 1.00 51.50 109 VAL A O 1
ATOM 762 N N . GLU A 1 110 ? 1.125 18.718 0.510 1.00 43.06 110 GLU A N 1
ATOM 763 C CA . GLU A 1 110 ? 1.992 19.682 -0.193 1.00 43.06 110 GLU A CA 1
ATOM 764 C C . GLU A 1 110 ? 3.295 19.966 0.576 1.00 43.06 110 GLU A C 1
ATOM 766 O O . GLU A 1 110 ? 4.138 20.732 0.121 1.00 43.06 110 GLU A O 1
ATOM 771 N N . GLY A 1 111 ? 3.499 19.304 1.721 1.00 44.44 111 GLY A N 1
ATOM 772 C CA . GLY A 1 111 ? 4.724 19.408 2.525 1.00 44.44 111 GLY A CA 1
ATOM 773 C C . GLY A 1 111 ? 5.400 18.078 2.872 1.00 44.44 111 GLY A C 1
ATOM 774 O O . GLY A 1 111 ? 6.545 18.080 3.322 1.00 44.44 111 GLY A O 1
ATOM 775 N N . ALA A 1 112 ? 4.742 16.931 2.665 1.00 53.19 112 ALA A N 1
ATOM 776 C CA . ALA A 1 112 ? 5.434 15.648 2.746 1.00 53.19 112 ALA A CA 1
ATOM 777 C C . ALA A 1 112 ? 6.007 15.361 1.364 1.00 53.19 112 ALA A C 1
ATOM 779 O O . ALA A 1 112 ? 5.250 15.299 0.398 1.00 53.19 112 ALA A O 1
ATOM 780 N N . GLN A 1 113 ? 7.328 15.198 1.275 1.00 64.81 113 GLN A N 1
ATOM 781 C CA . GLN A 1 113 ? 7.998 14.801 0.039 1.00 64.81 113 GLN A CA 1
ATOM 782 C C . GLN A 1 113 ? 7.212 13.639 -0.586 1.00 64.81 113 GLN A C 1
ATOM 784 O O . GLN A 1 113 ? 7.068 12.576 0.021 1.00 64.81 113 GLN A O 1
ATOM 789 N N . GLY A 1 114 ? 6.596 13.881 -1.740 1.00 77.50 114 GLY A N 1
ATOM 790 C CA . GLY A 1 114 ? 5.816 12.871 -2.436 1.00 77.50 114 GLY A CA 1
ATOM 791 C C . GLY A 1 114 ? 6.773 11.878 -3.076 1.00 77.50 114 GLY A C 1
ATOM 792 O O . GLY A 1 114 ? 7.634 12.268 -3.859 1.00 77.50 114 GLY A O 1
ATOM 793 N N . THR A 1 115 ? 6.628 10.596 -2.762 1.00 86.50 115 THR A N 1
ATOM 794 C CA . THR A 1 115 ? 7.300 9.529 -3.507 1.00 86.50 115 THR A CA 1
ATOM 795 C C . THR A 1 115 ? 6.358 9.021 -4.588 1.00 86.50 115 THR A C 1
ATOM 797 O O . THR A 1 115 ? 5.142 8.966 -4.401 1.00 86.50 115 THR A O 1
ATOM 800 N N . THR A 1 116 ? 6.913 8.646 -5.738 1.00 90.06 116 THR A N 1
ATOM 801 C CA . THR A 1 116 ? 6.135 8.004 -6.801 1.00 90.06 116 THR A CA 1
ATOM 802 C C . THR A 1 116 ? 6.114 6.499 -6.578 1.00 90.06 116 THR A C 1
ATOM 804 O O . THR A 1 116 ? 7.163 5.860 -6.517 1.00 90.06 116 THR A O 1
ATOM 807 N N . LEU A 1 117 ? 4.914 5.929 -6.489 1.00 91.25 117 LEU A N 1
ATOM 808 C CA . LEU A 1 117 ? 4.697 4.489 -6.462 1.00 91.25 117 LEU A CA 1
ATOM 809 C C . LEU A 1 117 ? 4.110 4.031 -7.801 1.00 91.25 117 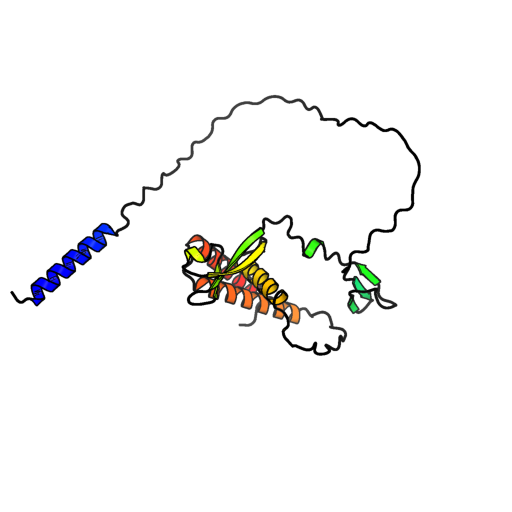LEU A C 1
ATOM 811 O O . LEU A 1 117 ? 3.099 4.558 -8.272 1.00 91.25 117 LEU A O 1
ATOM 815 N N . TYR A 1 118 ? 4.730 3.021 -8.408 1.00 91.94 118 TYR A N 1
ATOM 816 C CA . TYR A 1 118 ? 4.336 2.495 -9.710 1.00 91.94 118 TYR A CA 1
ATOM 817 C C . TYR A 1 118 ? 3.440 1.267 -9.560 1.00 91.94 118 TYR A C 1
ATOM 819 O O . TYR A 1 118 ? 3.767 0.311 -8.845 1.00 91.94 118 TYR A O 1
ATOM 827 N N . ARG A 1 119 ? 2.325 1.257 -10.295 1.00 93.06 119 ARG A N 1
ATOM 828 C CA . ARG A 1 119 ? 1.517 0.059 -10.515 1.00 93.06 119 ARG A CA 1
ATOM 829 C C . ARG A 1 119 ? 1.991 -0.618 -11.793 1.00 93.06 119 ARG A C 1
ATOM 831 O O . ARG A 1 119 ? 1.759 -0.106 -12.883 1.00 93.06 119 ARG A O 1
ATOM 8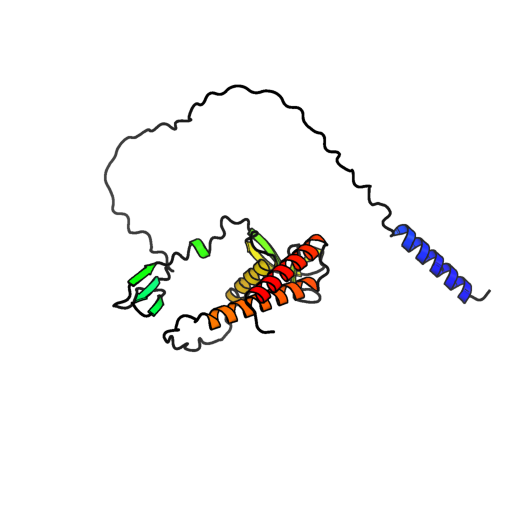38 N N . CYS A 1 120 ? 2.635 -1.770 -11.660 1.00 93.12 120 CYS A N 1
ATOM 839 C CA . CYS A 1 120 ? 3.235 -2.494 -12.774 1.00 93.12 120 CYS A CA 1
ATOM 840 C C . CYS A 1 120 ? 2.376 -3.677 -13.231 1.00 93.12 120 CYS A C 1
ATOM 842 O O . CYS A 1 120 ? 1.669 -4.294 -12.422 1.00 93.12 120 CYS A O 1
ATOM 844 N N . ARG A 1 121 ? 2.478 -4.038 -14.514 1.00 94.00 121 ARG A N 1
ATOM 845 C CA . ARG A 1 121 ? 1.896 -5.262 -15.083 1.00 94.00 121 ARG A CA 1
ATOM 846 C C . ARG A 1 121 ? 2.930 -6.034 -15.904 1.00 94.00 121 ARG A C 1
ATOM 848 O O . ARG A 1 121 ? 3.625 -5.470 -16.736 1.00 94.00 121 ARG A O 1
ATOM 855 N N . GLY A 1 122 ? 3.030 -7.330 -15.641 1.00 88.12 122 GLY A N 1
ATOM 856 C CA . GLY A 1 122 ? 3.872 -8.285 -16.367 1.00 88.12 122 GLY A CA 1
ATOM 857 C C . GLY A 1 122 ? 3.241 -9.670 -16.254 1.00 88.12 122 GLY A C 1
ATOM 858 O O . GLY A 1 122 ? 2.068 -9.826 -16.581 1.00 88.12 122 GLY A O 1
ATOM 859 N N . ALA A 1 123 ? 3.945 -10.638 -15.660 1.00 83.00 123 ALA A N 1
ATOM 860 C CA . ALA A 1 123 ? 3.365 -11.941 -15.287 1.00 83.00 123 ALA A CA 1
ATOM 861 C C . ALA A 1 123 ? 2.203 -11.845 -14.265 1.00 83.00 123 ALA A C 1
ATOM 863 O O . ALA A 1 123 ? 1.465 -12.800 -14.046 1.00 83.00 123 ALA A O 1
ATOM 864 N N . GLY A 1 124 ? 2.030 -10.681 -13.637 1.00 85.81 124 GLY A N 1
ATOM 865 C CA . GLY A 1 124 ? 0.918 -10.332 -12.760 1.00 85.81 124 GLY A CA 1
ATOM 866 C C . GLY A 1 124 ? 0.861 -8.818 -12.546 1.00 85.81 124 GLY A C 1
ATOM 867 O O . GLY A 1 124 ? 1.619 -8.070 -13.168 1.00 85.81 124 GLY A O 1
ATOM 868 N N . ARG A 1 125 ? -0.030 -8.347 -11.664 1.00 88.50 125 ARG A N 1
ATOM 869 C CA . ARG A 1 125 ? -0.087 -6.929 -11.264 1.00 88.50 125 ARG A CA 1
ATOM 870 C C . ARG A 1 125 ? 0.600 -6.724 -9.926 1.00 88.50 125 ARG A C 1
ATOM 872 O O . ARG A 1 125 ? 0.120 -7.217 -8.908 1.00 88.50 125 ARG A O 1
ATOM 879 N N . PHE A 1 126 ? 1.644 -5.912 -9.903 1.00 88.19 126 PHE A N 1
ATOM 880 C CA . PHE A 1 126 ? 2.434 -5.675 -8.701 1.00 88.19 126 PHE A CA 1
ATOM 881 C C . PHE A 1 126 ? 2.688 -4.188 -8.462 1.00 88.19 126 PHE A C 1
ATOM 883 O O . PHE A 1 126 ? 2.425 -3.350 -9.320 1.00 88.19 126 PHE A O 1
ATOM 890 N N . TRP A 1 127 ? 3.092 -3.855 -7.244 1.00 88.69 127 TRP A N 1
ATOM 891 C CA . TRP A 1 127 ? 3.495 -2.503 -6.861 1.00 88.69 127 TRP A CA 1
ATOM 892 C C . TRP A 1 127 ? 5.014 -2.430 -6.838 1.00 88.69 127 TRP A C 1
ATOM 894 O O . TRP A 1 127 ? 5.651 -3.427 -6.504 1.00 88.69 127 TRP A O 1
ATOM 904 N N . SER A 1 128 ? 5.584 -1.283 -7.189 1.00 87.81 128 SER A N 1
ATOM 905 C CA . SER A 1 128 ? 7.032 -1.085 -7.211 1.00 87.81 128 SER A CA 1
ATOM 906 C C . SER A 1 128 ? 7.388 0.358 -6.869 1.00 87.81 128 SER A C 1
ATOM 908 O O . SER A 1 128 ? 6.730 1.285 -7.338 1.00 87.81 128 SER A O 1
ATOM 910 N N . VAL A 1 129 ? 8.446 0.543 -6.076 1.00 86.88 129 VAL A N 1
ATOM 911 C CA . VAL A 1 129 ? 9.068 1.859 -5.822 1.00 86.88 129 VAL A CA 1
ATOM 912 C C . VAL A 1 129 ? 10.074 2.244 -6.910 1.00 86.88 129 VAL A C 1
ATOM 914 O O . VAL A 1 129 ? 10.372 3.417 -7.099 1.00 86.88 129 VAL A O 1
ATOM 917 N N . VAL A 1 130 ? 10.572 1.257 -7.663 1.00 87.12 130 VAL A N 1
ATOM 918 C CA . VAL A 1 130 ? 11.398 1.467 -8.859 1.00 87.12 130 VAL A CA 1
ATOM 919 C C . VAL A 1 130 ? 10.543 1.414 -10.121 1.00 87.12 130 VAL A C 1
ATOM 921 O O . VAL A 1 130 ? 9.496 0.761 -10.150 1.00 87.12 130 VAL A O 1
ATOM 924 N N . HIS A 1 131 ? 11.009 2.063 -11.185 1.00 90.94 131 HIS A N 1
ATOM 925 C CA . HIS A 1 131 ? 10.315 2.098 -12.469 1.00 90.94 131 HIS A CA 1
ATOM 926 C C . HIS A 1 131 ? 10.067 0.677 -13.017 1.00 90.94 131 HIS A C 1
ATOM 928 O O . HIS A 1 131 ? 10.972 -0.163 -13.007 1.00 90.94 131 HIS A O 1
ATOM 934 N N . CYS A 1 132 ? 8.858 0.400 -13.525 1.00 91.75 132 CYS A N 1
ATOM 935 C CA . CYS A 1 132 ? 8.449 -0.958 -13.925 1.00 91.75 132 CYS A CA 1
ATOM 936 C C . CYS A 1 132 ? 9.342 -1.576 -15.015 1.00 91.75 132 CYS A C 1
ATOM 938 O O . CYS A 1 132 ? 9.544 -2.791 -15.030 1.00 91.75 132 CYS A O 1
ATOM 940 N N . GLN A 1 133 ? 9.932 -0.746 -15.881 1.00 90.69 133 GLN A N 1
ATOM 941 C CA . GLN A 1 133 ? 10.832 -1.198 -16.949 1.00 90.69 133 GLN A CA 1
ATOM 942 C C . GLN A 1 133 ? 12.068 -1.942 -16.421 1.00 90.69 133 GLN A C 1
ATOM 944 O O . GLN A 1 133 ? 12.485 -2.924 -17.028 1.00 90.69 133 GLN A O 1
ATOM 949 N N . HIS A 1 134 ? 12.601 -1.569 -15.249 1.00 88.38 134 HIS A N 1
ATOM 950 C CA . HIS A 1 134 ? 13.725 -2.287 -14.624 1.00 88.38 134 HIS A CA 1
ATOM 951 C C . HIS A 1 134 ? 13.362 -3.711 -14.185 1.00 88.38 134 HIS A C 1
ATOM 953 O O . HIS A 1 134 ? 14.241 -4.512 -13.880 1.00 88.38 134 HIS A O 1
ATOM 959 N N . ARG A 1 135 ? 12.066 -4.026 -14.142 1.00 83.25 135 ARG A N 1
ATOM 960 C CA . ARG A 1 135 ? 11.523 -5.345 -13.818 1.00 83.25 135 ARG A CA 1
ATOM 961 C C . ARG A 1 135 ? 10.847 -6.008 -15.022 1.00 83.25 135 ARG A C 1
ATOM 963 O O . ARG A 1 135 ? 10.071 -6.939 -14.832 1.00 83.25 135 ARG A O 1
ATOM 970 N N . GLY A 1 136 ? 11.106 -5.521 -16.242 1.00 87.69 136 GLY A N 1
ATOM 971 C CA . GLY A 1 136 ? 10.517 -6.066 -17.469 1.00 87.69 136 GLY A CA 1
ATOM 972 C C . GLY A 1 136 ? 8.988 -5.977 -17.501 1.00 87.69 136 GLY A C 1
ATOM 973 O O . GLY A 1 136 ? 8.334 -6.873 -18.026 1.00 87.69 136 GLY A O 1
ATOM 974 N N . ALA A 1 137 ? 8.414 -4.938 -16.887 1.00 92.69 137 ALA A N 1
ATOM 975 C CA . ALA A 1 137 ? 6.973 -4.752 -16.753 1.00 92.69 137 ALA A CA 1
ATOM 976 C C . ALA A 1 137 ? 6.522 -3.381 -17.281 1.00 92.69 137 ALA A C 1
ATOM 978 O O . ALA A 1 137 ? 7.282 -2.409 -17.262 1.00 92.69 137 ALA A O 1
ATOM 979 N N . GLU A 1 138 ? 5.261 -3.287 -17.705 1.00 95.25 138 GLU A N 1
ATOM 980 C CA . GLU A 1 138 ? 4.639 -2.030 -18.133 1.00 95.25 138 GLU A CA 1
ATOM 981 C C . GLU A 1 138 ? 4.096 -1.234 -16.937 1.00 95.25 138 GLU A C 1
ATOM 983 O O . GLU A 1 138 ? 3.647 -1.813 -15.941 1.00 95.25 138 GLU A O 1
ATOM 988 N N . ILE A 1 139 ? 4.115 0.099 -17.038 1.00 94.50 139 ILE A N 1
ATOM 989 C CA . ILE A 1 139 ? 3.448 0.984 -16.075 1.00 94.50 139 ILE A CA 1
ATOM 990 C C . ILE A 1 139 ? 1.963 1.042 -16.427 1.00 94.50 139 ILE A C 1
ATOM 992 O O . ILE A 1 139 ? 1.589 1.497 -17.501 1.00 94.50 139 ILE A O 1
ATOM 996 N N . VAL A 1 140 ? 1.114 0.619 -15.493 1.00 93.88 140 VAL A N 1
ATOM 997 C CA . VAL A 1 140 ? -0.348 0.745 -15.590 1.00 93.88 140 VAL A CA 1
ATOM 998 C C . VAL A 1 140 ? -0.811 2.104 -15.080 1.00 93.88 140 VAL A C 1
ATOM 1000 O O . VAL A 1 140 ? -1.702 2.713 -15.661 1.00 93.88 140 VAL A O 1
ATOM 1003 N N . SER A 1 141 ? -0.231 2.555 -13.970 1.00 91.06 141 SER A N 1
ATOM 1004 C CA . SER A 1 141 ? -0.538 3.843 -13.353 1.00 91.06 141 SER A CA 1
ATOM 1005 C C . SER A 1 141 ? 0.579 4.264 -12.403 1.00 91.06 141 SER A C 1
ATOM 1007 O O . SER A 1 141 ? 1.299 3.424 -11.856 1.00 91.06 141 SER A O 1
ATOM 1009 N N . MET A 1 142 ? 0.703 5.571 -12.195 1.00 90.44 142 MET A N 1
ATOM 1010 C CA . MET A 1 142 ? 1.626 6.183 -11.240 1.00 90.44 142 MET A CA 1
ATOM 1011 C C . MET A 1 142 ? 0.823 6.896 -10.161 1.00 90.44 142 MET A C 1
ATOM 1013 O O . MET A 1 142 ? -0.183 7.536 -10.464 1.00 90.44 142 MET A O 1
ATOM 1017 N N . HIS A 1 143 ? 1.266 6.775 -8.912 1.00 90.50 143 HIS A N 1
ATOM 1018 C CA . HIS A 1 143 ? 0.592 7.366 -7.762 1.00 90.50 143 HIS A CA 1
ATOM 1019 C C . HIS A 1 143 ? 1.577 8.150 -6.915 1.00 90.50 143 HIS A C 1
ATOM 1021 O O . HIS A 1 143 ? 2.609 7.616 -6.513 1.00 90.50 143 HIS A O 1
ATOM 1027 N N . THR A 1 144 ? 1.228 9.394 -6.602 1.00 90.38 144 THR A N 1
ATOM 1028 C CA . THR A 1 144 ? 1.958 10.190 -5.615 1.00 90.38 144 THR A CA 1
ATOM 1029 C C . THR A 1 144 ? 1.492 9.784 -4.227 1.00 90.38 144 THR A C 1
ATOM 1031 O O . THR A 1 144 ? 0.314 9.927 -3.890 1.00 90.38 144 THR A O 1
ATOM 1034 N N . VAL A 1 145 ? 2.416 9.250 -3.434 1.00 90.00 145 VAL A N 1
ATOM 1035 C CA . VAL A 1 145 ? 2.169 8.787 -2.068 1.00 90.00 145 VAL A CA 1
ATOM 1036 C C . VAL A 1 145 ? 3.050 9.566 -1.088 1.00 90.00 145 VAL A C 1
ATOM 1038 O O . VAL A 1 145 ? 4.173 9.933 -1.440 1.00 90.00 145 VAL A O 1
ATOM 1041 N N . PRO A 1 146 ? 2.595 9.821 0.149 1.00 89.06 146 PRO A N 1
ATOM 1042 C CA . PRO A 1 146 ? 3.436 10.467 1.154 1.00 89.06 146 PRO A CA 1
ATOM 1043 C C . PRO A 1 146 ? 4.658 9.595 1.496 1.00 89.06 146 PRO A C 1
ATOM 1045 O O . PRO A 1 146 ? 4.500 8.430 1.872 1.00 89.06 146 PRO A O 1
ATOM 1048 N N . ALA A 1 147 ? 5.879 10.137 1.400 1.00 83.81 147 ALA A N 1
ATOM 1049 C CA . ALA A 1 147 ? 7.101 9.364 1.667 1.00 83.81 147 ALA A CA 1
ATOM 1050 C C . ALA A 1 147 ? 7.317 9.020 3.152 1.00 83.81 147 ALA A C 1
ATOM 1052 O O . ALA A 1 147 ? 8.135 8.157 3.465 1.00 83.81 147 ALA A O 1
ATOM 1053 N N . ASN A 1 148 ? 6.597 9.670 4.072 1.00 83.31 148 ASN A N 1
ATOM 1054 C CA . ASN A 1 148 ? 6.673 9.400 5.511 1.00 83.31 148 ASN A CA 1
ATOM 1055 C C . ASN A 1 148 ? 5.913 8.132 5.944 1.00 83.31 148 ASN A C 1
ATOM 1057 O O . ASN A 1 148 ? 6.034 7.718 7.096 1.00 83.31 148 ASN A O 1
ATOM 1061 N N . LEU A 1 149 ? 5.122 7.528 5.053 1.00 85.00 149 LEU A N 1
ATOM 1062 C CA . LEU A 1 149 ? 4.388 6.291 5.322 1.00 85.00 149 LEU A CA 1
ATOM 1063 C C . LEU A 1 149 ? 5.258 5.054 5.070 1.00 85.00 149 LEU A C 1
ATOM 1065 O O . LEU A 1 149 ? 6.164 5.082 4.237 1.00 85.00 149 LEU A O 1
ATOM 1069 N N . SER A 1 150 ? 4.951 3.937 5.738 1.00 84.88 150 SER A N 1
ATOM 1070 C CA . SER A 1 150 ? 5.559 2.641 5.396 1.00 84.88 150 SER A CA 1
ATOM 1071 C C . SER A 1 150 ? 5.160 2.202 3.983 1.00 84.88 150 SER A C 1
ATOM 1073 O O . SER A 1 150 ? 4.127 2.622 3.459 1.00 84.88 150 SER A O 1
ATOM 1075 N N . LEU A 1 151 ? 5.940 1.317 3.354 1.00 84.44 151 LEU A N 1
ATOM 1076 C CA . LEU A 1 151 ? 5.671 0.884 1.977 1.00 84.44 151 LEU A CA 1
ATOM 1077 C C . LEU A 1 151 ? 4.270 0.273 1.817 1.00 84.44 151 LEU A C 1
ATOM 1079 O O . LEU A 1 151 ? 3.589 0.498 0.820 1.00 84.44 151 LEU A O 1
ATOM 1083 N N . ALA A 1 152 ? 3.811 -0.489 2.805 1.00 83.69 152 ALA A N 1
ATOM 1084 C CA . ALA A 1 152 ? 2.487 -1.089 2.746 1.00 83.69 152 ALA A CA 1
ATOM 1085 C C . ALA A 1 152 ? 1.366 -0.054 2.908 1.00 83.69 152 ALA A C 1
ATOM 1087 O O . ALA A 1 152 ? 0.358 -0.136 2.207 1.00 83.69 152 ALA A O 1
ATOM 1088 N N . GLU A 1 153 ? 1.554 0.959 3.754 1.00 87.38 153 GLU A N 1
ATOM 1089 C CA . GLU A 1 153 ? 0.623 2.088 3.856 1.00 87.38 153 GLU A CA 1
ATOM 1090 C C . GLU A 1 153 ? 0.600 2.918 2.571 1.00 87.38 153 GLU A C 1
ATOM 1092 O O . GLU A 1 153 ? -0.478 3.292 2.116 1.00 87.38 153 GLU A O 1
ATOM 1097 N N . GLN A 1 154 ? 1.754 3.127 1.932 1.00 89.50 154 GLN A N 1
ATOM 1098 C CA . GLN A 1 154 ? 1.844 3.747 0.608 1.00 89.50 154 GLN A CA 1
ATOM 1099 C C . GLN A 1 154 ? 1.051 2.951 -0.441 1.00 89.50 154 GLN A C 1
ATOM 1101 O O . GLN A 1 154 ? 0.276 3.528 -1.203 1.00 89.50 154 GLN A O 1
ATOM 1106 N N . ILE A 1 155 ? 1.181 1.618 -0.453 1.00 90.19 155 ILE A N 1
ATOM 1107 C CA . ILE A 1 155 ? 0.417 0.744 -1.354 1.00 90.19 155 ILE A CA 1
ATOM 1108 C C . ILE A 1 155 ? -1.092 0.846 -1.080 1.00 90.19 155 ILE A C 1
ATOM 1110 O O . ILE A 1 155 ? -1.877 0.921 -2.025 1.00 90.19 155 ILE A O 1
ATOM 1114 N N . VAL A 1 156 ? -1.521 0.845 0.186 1.00 88.81 156 VAL A N 1
ATOM 1115 C CA . VAL A 1 156 ? -2.943 0.990 0.551 1.00 88.81 156 VAL A CA 1
ATOM 1116 C C . VAL A 1 156 ? -3.473 2.361 0.133 1.00 88.81 156 VAL A C 1
ATOM 1118 O O . VAL A 1 156 ? -4.539 2.441 -0.477 1.00 88.81 156 VAL A O 1
ATOM 1121 N N . PHE A 1 157 ? -2.714 3.425 0.390 1.00 89.25 157 PHE A N 1
ATOM 1122 C CA . PHE A 1 157 ? -3.054 4.782 -0.028 1.00 89.25 157 PHE A CA 1
ATOM 1123 C C . PHE A 1 157 ? -3.245 4.862 -1.549 1.00 89.25 157 PHE A C 1
ATOM 1125 O O . PHE A 1 157 ? -4.284 5.329 -2.017 1.00 89.25 157 PHE A O 1
ATOM 1132 N N . ALA A 1 158 ? -2.299 4.325 -2.325 1.00 90.00 158 ALA A N 1
ATOM 1133 C CA . ALA A 1 158 ? -2.391 4.285 -3.782 1.00 90.00 158 ALA A CA 1
ATOM 1134 C C . ALA A 1 158 ? -3.610 3.479 -4.270 1.00 90.00 158 ALA A C 1
ATOM 1136 O O . ALA A 1 158 ? -4.348 3.942 -5.138 1.00 90.00 158 ALA A O 1
ATOM 1137 N N . ARG A 1 159 ? -3.893 2.308 -3.676 1.00 89.31 159 ARG A N 1
ATOM 1138 C CA . ARG A 1 159 ? -5.084 1.498 -4.010 1.00 89.31 159 ARG A CA 1
ATOM 1139 C C . ARG A 1 159 ? -6.392 2.244 -3.750 1.00 89.31 159 ARG A C 1
ATOM 1141 O O . ARG A 1 159 ? -7.314 2.138 -4.556 1.00 89.31 159 ARG A O 1
ATOM 1148 N N . ASN A 1 160 ? -6.473 2.992 -2.653 1.00 88.06 160 ASN A N 1
ATOM 1149 C CA . ASN A 1 160 ? -7.657 3.788 -2.339 1.00 88.06 160 ASN A CA 1
ATOM 1150 C C . ASN A 1 160 ? -7.855 4.901 -3.374 1.00 88.06 160 ASN A C 1
ATOM 1152 O O . ASN A 1 160 ? -8.970 5.088 -3.857 1.00 88.06 160 ASN A O 1
ATOM 1156 N N . ARG A 1 161 ? -6.775 5.575 -3.797 1.00 86.56 161 ARG A N 1
ATOM 1157 C CA . ARG A 1 161 ? -6.848 6.562 -4.886 1.00 86.56 161 ARG A CA 1
ATOM 1158 C C . ARG A 1 161 ? -7.261 5.934 -6.216 1.00 86.56 161 ARG A C 1
ATOM 1160 O O . ARG A 1 161 ? -8.092 6.510 -6.911 1.00 86.56 161 ARG A O 1
ATOM 1167 N N . GLU A 1 162 ? -6.760 4.741 -6.549 1.00 84.06 162 GLU A N 1
ATOM 1168 C CA . GLU A 1 162 ? -7.226 4.000 -7.733 1.00 84.06 162 GLU A CA 1
ATOM 1169 C C . GLU A 1 162 ? -8.720 3.688 -7.668 1.00 84.06 162 GLU A C 1
ATOM 1171 O O . GLU A 1 162 ? -9.403 3.790 -8.682 1.00 84.06 162 GLU A O 1
ATOM 1176 N N . ALA A 1 163 ? -9.228 3.276 -6.504 1.00 83.88 163 ALA A N 1
ATOM 1177 C CA . ALA A 1 163 ? -10.639 2.944 -6.337 1.00 83.88 163 ALA A CA 1
ATOM 1178 C C . ALA A 1 163 ? -11.538 4.169 -6.549 1.00 83.88 163 ALA A C 1
ATOM 1180 O O . ALA A 1 163 ? -12.556 4.053 -7.225 1.00 83.88 163 ALA A O 1
ATOM 1181 N N . LEU A 1 164 ? -11.125 5.332 -6.037 1.00 81.81 164 LEU A N 1
ATOM 1182 C CA . LEU A 1 164 ? -11.837 6.601 -6.210 1.00 81.81 164 LEU A CA 1
ATOM 1183 C C . LEU A 1 164 ? -11.798 7.106 -7.659 1.00 81.81 164 LEU A C 1
ATOM 1185 O O . LEU A 1 164 ? -12.763 7.697 -8.128 1.00 81.81 164 LEU A O 1
ATOM 1189 N N . ALA A 1 165 ? -10.701 6.858 -8.378 1.00 77.81 165 ALA A N 1
ATOM 1190 C CA . ALA A 1 165 ? -10.541 7.281 -9.768 1.00 77.81 165 ALA A CA 1
ATOM 1191 C C . ALA A 1 165 ? -11.244 6.360 -10.783 1.00 77.81 165 ALA A C 1
ATOM 1193 O O . ALA A 1 165 ? -11.319 6.696 -11.966 1.00 77.81 165 ALA A O 1
ATOM 1194 N N . ARG A 1 166 ? -11.739 5.182 -10.370 1.00 79.06 166 ARG A N 1
ATOM 1195 C CA . ARG A 1 166 ? -12.469 4.295 -11.284 1.00 79.06 166 ARG A CA 1
ATOM 1196 C C . ARG A 1 166 ? -13.845 4.892 -11.582 1.00 79.06 166 ARG A C 1
ATOM 1198 O O . ARG A 1 166 ? -14.628 5.058 -10.649 1.00 79.06 166 ARG A O 1
ATOM 1205 N N . PRO A 1 167 ? -14.189 5.140 -12.859 1.00 70.50 167 PRO A N 1
ATOM 1206 C CA . PRO A 1 167 ? -15.534 5.570 -13.205 1.00 70.50 167 PRO A CA 1
ATOM 1207 C C . PRO A 1 167 ? -16.518 4.482 -12.773 1.00 70.50 167 PRO A C 1
ATOM 1209 O O . PRO A 1 167 ? -16.384 3.316 -13.163 1.00 70.50 167 PRO A O 1
ATOM 1212 N N . THR A 1 168 ? -17.496 4.852 -11.948 1.00 64.69 168 THR A N 1
ATOM 1213 C CA . THR A 1 168 ? -18.600 3.991 -11.515 1.00 64.69 168 THR A CA 1
ATOM 1214 C C . THR A 1 168 ? -19.480 3.674 -12.720 1.00 64.69 168 THR A C 1
ATOM 1216 O O . THR A 1 168 ? -20.500 4.305 -12.983 1.00 64.69 168 THR A O 1
ATOM 1219 N N . LYS A 1 169 ? -19.065 2.694 -13.522 1.00 52.47 169 LYS A N 1
ATOM 1220 C CA . LYS A 1 169 ? -19.810 2.282 -14.708 1.00 52.47 169 LYS A CA 1
ATOM 1221 C C . LYS A 1 169 ? -21.074 1.534 -14.265 1.00 52.47 169 LYS A C 1
ATOM 1223 O O . LYS A 1 169 ? -21.019 0.350 -13.956 1.00 52.47 169 LYS A O 1
ATOM 1228 N N . GLY A 1 170 ? -22.201 2.244 -14.222 1.00 55.75 170 GLY A N 1
ATOM 1229 C CA . GLY A 1 170 ? -23.546 1.660 -14.199 1.00 55.75 170 GLY A CA 1
ATOM 1230 C C . GLY A 1 170 ? -24.064 1.125 -12.861 1.00 55.75 170 GLY A C 1
ATOM 1231 O O . GLY A 1 170 ? -25.083 0.439 -12.858 1.00 55.75 170 GLY A O 1
ATOM 1232 N N . VAL A 1 171 ? -23.432 1.432 -11.726 1.00 57.91 171 VAL A N 1
ATOM 1233 C CA . VAL A 1 171 ? -24.067 1.171 -10.424 1.00 57.91 171 VAL A CA 1
ATOM 1234 C C . VAL A 1 171 ? -24.976 2.354 -10.120 1.00 57.91 171 VAL A C 1
ATOM 1236 O O . VAL A 1 171 ? -24.506 3.401 -9.677 1.00 57.91 171 VAL A O 1
ATOM 1239 N N . ALA A 1 172 ? -26.273 2.199 -10.396 1.00 58.47 172 ALA A N 1
ATOM 1240 C CA . ALA A 1 172 ? -27.280 3.112 -9.872 1.00 58.47 172 ALA A CA 1
ATOM 1241 C C . ALA A 1 172 ? -27.076 3.211 -8.349 1.00 58.47 172 ALA A C 1
ATOM 1243 O O . ALA A 1 172 ? -26.935 2.161 -7.706 1.00 58.47 172 ALA A O 1
ATOM 1244 N N . PRO A 1 173 ? -27.003 4.421 -7.765 1.00 53.69 173 PRO A N 1
ATOM 1245 C CA . PRO A 1 173 ? -26.845 4.565 -6.329 1.00 53.69 173 PRO A CA 1
ATOM 1246 C C . PRO A 1 173 ? -28.002 3.826 -5.664 1.00 53.69 173 PRO A C 1
ATOM 1248 O O . PRO A 1 173 ? -29.167 4.199 -5.805 1.00 53.69 173 PRO A O 1
ATOM 1251 N N . ARG A 1 174 ? -27.690 2.726 -4.971 1.00 53.66 174 ARG A N 1
ATOM 1252 C CA . ARG A 1 174 ? -28.653 2.107 -4.066 1.00 53.66 174 ARG A CA 1
ATOM 1253 C C . ARG A 1 174 ? -29.018 3.206 -3.071 1.00 53.66 174 ARG A C 1
ATOM 1255 O O . ARG A 1 174 ? -28.084 3.797 -2.529 1.00 53.66 174 ARG A O 1
ATOM 1262 N N . PRO A 1 175 ? -30.304 3.505 -2.829 1.00 48.31 175 PRO A N 1
ATOM 1263 C CA . PRO A 1 175 ? -30.666 4.423 -1.766 1.00 48.31 175 PRO A CA 1
ATOM 1264 C C . PRO A 1 175 ? -30.197 3.788 -0.457 1.00 48.31 175 PRO A C 1
ATOM 1266 O O . PRO A 1 175 ? -30.844 2.909 0.110 1.00 48.31 175 PRO A O 1
ATOM 1269 N N . THR A 1 176 ? -29.004 4.172 -0.013 1.00 53.72 176 THR A N 1
ATOM 1270 C CA . THR A 1 176 ? -28.587 4.054 1.372 1.00 53.72 176 THR A CA 1
ATOM 1271 C C . THR A 1 176 ? -29.582 4.900 2.133 1.00 53.72 176 THR A C 1
ATOM 1273 O O . THR A 1 176 ? -29.517 6.125 2.090 1.00 53.72 176 THR A O 1
ATOM 1276 N N . GLY A 1 177 ? -30.548 4.246 2.777 1.00 48.84 177 GLY A N 1
ATOM 1277 C CA . GLY A 1 177 ? -31.287 4.876 3.854 1.00 48.84 177 GLY A CA 1
ATOM 1278 C C . GLY A 1 177 ? -30.249 5.362 4.853 1.00 48.84 177 GLY A C 1
ATOM 1279 O O . GLY A 1 177 ? -29.622 4.552 5.535 1.00 48.84 177 GLY A O 1
ATOM 1280 N N . VAL A 1 178 ? -30.003 6.670 4.861 1.00 53.59 178 VAL A N 1
ATOM 1281 C CA . VAL A 1 178 ? -29.110 7.340 5.804 1.00 53.59 178 VAL A CA 1
ATOM 1282 C C . VAL A 1 178 ? -29.859 7.392 7.132 1.00 53.59 178 VAL A C 1
ATOM 1284 O O . VAL A 1 178 ? -30.419 8.408 7.525 1.00 53.59 178 VAL A O 1
ATOM 1287 N N . GLY A 1 179 ? -29.977 6.234 7.778 1.00 61.22 179 GLY A N 1
ATOM 1288 C CA . GLY A 1 179 ? -30.354 6.160 9.179 1.00 61.22 179 GLY A CA 1
ATOM 1289 C C . GLY A 1 179 ? -29.169 6.604 10.043 1.00 61.22 179 GLY A C 1
ATOM 1290 O O . GLY A 1 179 ? -28.023 6.491 9.599 1.00 61.22 179 GLY A O 1
ATOM 1291 N N . PRO A 1 180 ? -29.403 7.093 11.271 1.00 55.69 180 PRO A N 1
ATOM 1292 C CA . PRO A 1 180 ? -28.329 7.415 12.202 1.00 55.69 180 PRO A CA 1
ATOM 1293 C C . PRO A 1 180 ? -27.417 6.198 12.404 1.00 55.69 180 PRO A C 1
ATOM 1295 O O . PRO A 1 180 ? -27.835 5.177 12.951 1.00 55.69 180 PRO A O 1
ATOM 1298 N N . VAL A 1 181 ? -26.168 6.291 11.946 1.00 66.88 181 VAL A N 1
ATOM 1299 C CA . VAL A 1 181 ? -25.146 5.287 12.246 1.00 66.88 181 VAL A CA 1
ATOM 1300 C C . VAL A 1 181 ? -24.679 5.560 13.670 1.00 66.88 181 VAL A C 1
ATOM 1302 O O . VAL A 1 181 ? -24.055 6.586 13.937 1.00 66.88 181 VAL A O 1
ATOM 1305 N N . ALA A 1 182 ? -25.026 4.672 14.603 1.00 71.69 182 ALA A N 1
ATOM 1306 C CA . ALA A 1 182 ? -24.510 4.749 15.964 1.00 71.69 182 ALA A CA 1
ATOM 1307 C C . ALA A 1 182 ? -22.968 4.701 15.937 1.00 71.69 182 ALA A C 1
ATOM 1309 O O . ALA A 1 182 ? -22.406 3.930 15.151 1.00 71.69 182 ALA A O 1
ATOM 1310 N N . PRO A 1 183 ? -22.271 5.503 16.766 1.00 75.56 183 PRO A N 1
ATOM 1311 C CA . PRO A 1 183 ? -20.815 5.490 16.802 1.00 75.56 183 PRO A CA 1
ATOM 1312 C C . PRO A 1 183 ? -20.312 4.078 17.136 1.00 75.56 183 PRO A C 1
ATOM 1314 O O . PRO A 1 183 ? -20.902 3.408 17.993 1.00 75.56 183 PRO A O 1
ATOM 1317 N N . PRO A 1 184 ? -19.237 3.607 16.477 1.00 78.00 184 PRO A N 1
ATOM 1318 C CA . PRO A 1 184 ? -18.744 2.260 16.691 1.00 78.00 184 PRO A CA 1
ATOM 1319 C C . PRO A 1 184 ? -18.327 2.083 18.151 1.00 78.00 184 PRO A C 1
ATOM 1321 O O . PRO A 1 184 ? -17.587 2.894 18.714 1.00 78.00 184 PRO A O 1
ATOM 1324 N N . ASN A 1 185 ? -18.801 1.009 18.777 1.00 90.00 185 ASN A N 1
ATOM 1325 C CA . ASN A 1 185 ? -18.395 0.665 20.133 1.00 90.00 185 ASN A CA 1
ATOM 1326 C C . ASN A 1 185 ? -16.932 0.172 20.159 1.00 90.00 185 ASN A C 1
ATOM 1328 O O . ASN A 1 185 ? -16.333 -0.148 19.129 1.00 90.00 185 ASN A O 1
ATOM 1332 N N . ALA A 1 186 ? -16.337 0.083 21.352 1.00 88.69 186 ALA A N 1
ATOM 1333 C CA . ALA A 1 186 ? -14.928 -0.295 21.500 1.00 88.69 186 ALA A CA 1
ATOM 1334 C C . ALA A 1 186 ? -14.588 -1.671 20.886 1.00 88.69 186 ALA A C 1
ATOM 1336 O O . ALA A 1 186 ? -13.492 -1.857 20.356 1.00 88.69 186 ALA A O 1
ATOM 1337 N N . ALA A 1 187 ? -15.525 -2.626 20.920 1.00 88.69 187 ALA A N 1
ATOM 1338 C CA . ALA A 1 187 ? -15.334 -3.948 20.330 1.00 88.69 187 ALA A CA 1
ATOM 1339 C C . ALA A 1 187 ? -15.343 -3.901 18.792 1.00 88.69 187 ALA A C 1
ATOM 1341 O O . ALA A 1 187 ? -14.513 -4.552 18.159 1.00 88.69 187 ALA A O 1
ATOM 1342 N N . GLN A 1 188 ? -16.230 -3.097 18.198 1.00 89.31 188 GLN A N 1
ATOM 1343 C CA . GLN A 1 188 ? -16.282 -2.853 16.754 1.00 89.31 188 GLN A CA 1
ATOM 1344 C C . GLN A 1 188 ? -14.998 -2.182 16.271 1.00 89.31 188 GLN A C 1
ATOM 1346 O O . GLN A 1 188 ? -14.370 -2.684 15.344 1.00 89.31 188 GLN A O 1
ATOM 1351 N N . LYS A 1 189 ? -14.542 -1.134 16.967 1.00 90.56 189 LYS A N 1
ATOM 1352 C CA . LYS A 1 189 ? -13.283 -0.453 16.643 1.00 90.56 189 LYS A CA 1
ATOM 1353 C C . LYS A 1 189 ? -12.089 -1.407 16.687 1.00 90.56 189 LYS A C 1
ATOM 1355 O O . LYS A 1 189 ? -11.313 -1.471 15.741 1.00 90.56 189 LYS A O 1
ATOM 1360 N N . LYS A 1 190 ? -11.986 -2.227 17.740 1.00 92.62 190 LYS A N 1
ATOM 1361 C CA . LYS A 1 190 ? -10.951 -3.266 17.824 1.00 92.62 190 LYS A CA 1
ATOM 1362 C C . LYS A 1 190 ? -11.033 -4.246 16.646 1.00 92.62 190 LYS A C 1
ATOM 1364 O O . LYS A 1 190 ? -10.004 -4.611 16.086 1.00 92.62 190 LYS A O 1
ATOM 1369 N N . ALA A 1 191 ? -12.232 -4.700 16.281 1.00 92.12 191 ALA A N 1
ATOM 1370 C CA . ALA A 1 191 ? -12.413 -5.619 15.159 1.00 92.12 191 ALA A CA 1
ATOM 1371 C C . ALA A 1 191 ? -11.998 -4.984 13.819 1.00 92.12 191 ALA A C 1
ATOM 1373 O O . ALA A 1 191 ? -11.379 -5.651 12.991 1.00 92.12 191 ALA A O 1
ATOM 1374 N N . GLU A 1 192 ? -12.294 -3.702 13.614 1.00 91.94 192 GLU A N 1
ATOM 1375 C CA . GLU A 1 192 ? -11.857 -2.931 12.447 1.00 91.94 192 GLU A CA 1
ATOM 1376 C C . GLU A 1 192 ? -10.336 -2.759 12.407 1.00 91.94 192 GLU A C 1
ATOM 1378 O O . GLU A 1 192 ? -9.726 -3.015 11.367 1.00 91.94 192 GLU A O 1
ATOM 1383 N N . ASP A 1 193 ? -9.712 -2.418 13.537 1.00 92.25 193 ASP A N 1
ATOM 1384 C CA . ASP A 1 193 ? -8.255 -2.307 13.658 1.00 92.25 193 ASP A CA 1
ATOM 1385 C C . ASP A 1 193 ? -7.571 -3.643 13.331 1.00 92.25 193 ASP A C 1
ATOM 1387 O O . ASP A 1 193 ? -6.611 -3.688 12.558 1.00 92.25 193 ASP A O 1
ATOM 1391 N N . CYS A 1 194 ? -8.110 -4.756 13.836 1.00 95.38 194 CYS A N 1
ATOM 1392 C CA . CYS A 1 194 ? -7.614 -6.091 13.511 1.00 95.38 194 CYS A CA 1
ATOM 1393 C C . CYS A 1 194 ? -7.719 -6.399 12.012 1.00 95.38 194 CYS A C 1
ATOM 1395 O O . CYS A 1 194 ? -6.719 -6.777 11.401 1.00 95.38 194 CYS A O 1
ATOM 1397 N N . ARG A 1 195 ? -8.883 -6.150 11.392 1.00 93.50 195 ARG A N 1
ATOM 1398 C CA . ARG A 1 195 ? -9.074 -6.326 9.940 1.00 93.50 195 ARG A CA 1
ATOM 1399 C C . ARG A 1 195 ? -8.108 -5.462 9.131 1.00 93.50 195 ARG A C 1
ATOM 1401 O O . ARG A 1 195 ? -7.581 -5.908 8.113 1.00 93.50 195 ARG A O 1
ATOM 1408 N N . ARG A 1 196 ? -7.857 -4.223 9.564 1.00 91.06 196 ARG A N 1
ATOM 1409 C CA . ARG A 1 196 ? -6.888 -3.326 8.920 1.00 91.06 196 ARG A CA 1
ATOM 1410 C C . ARG A 1 196 ? -5.476 -3.906 8.974 1.00 91.06 196 ARG A C 1
ATOM 1412 O O . ARG A 1 196 ? -4.780 -3.872 7.960 1.00 91.06 196 ARG A O 1
ATOM 1419 N N . LEU A 1 197 ? -5.060 -4.441 10.120 1.00 93.00 197 LEU A N 1
ATOM 1420 C CA . LEU A 1 197 ? -3.746 -5.065 10.275 1.00 93.00 197 LEU A CA 1
ATOM 1421 C C . LEU A 1 197 ? -3.612 -6.351 9.450 1.00 93.00 197 LEU A C 1
ATOM 1423 O O . LEU A 1 197 ? -2.566 -6.557 8.839 1.00 93.00 197 LEU A O 1
ATOM 1427 N N . ASP A 1 198 ? -4.661 -7.173 9.360 1.00 93.44 198 ASP A N 1
ATOM 1428 C CA . ASP A 1 198 ? -4.664 -8.364 8.496 1.00 93.44 198 ASP A CA 1
ATOM 1429 C C . ASP A 1 198 ? -4.480 -7.986 7.025 1.00 93.44 198 ASP A C 1
ATOM 1431 O O . ASP A 1 198 ? -3.635 -8.553 6.329 1.00 93.44 198 ASP A O 1
ATOM 1435 N N . ASN A 1 199 ? -5.208 -6.965 6.567 1.00 90.88 199 ASN A N 1
ATOM 1436 C CA . ASN A 1 199 ? -5.053 -6.435 5.216 1.00 90.88 199 ASN A CA 1
ATOM 1437 C C . ASN A 1 199 ? -3.634 -5.903 4.973 1.00 90.88 199 ASN A C 1
ATOM 1439 O O . ASN A 1 199 ? -3.071 -6.123 3.900 1.00 90.88 199 ASN A O 1
ATOM 1443 N N . LEU A 1 200 ? -3.032 -5.233 5.961 1.00 90.25 200 LEU A N 1
ATOM 1444 C CA . LEU A 1 200 ? -1.659 -4.737 5.866 1.00 90.25 200 LEU A CA 1
ATOM 1445 C C . LEU A 1 200 ? -0.655 -5.886 5.708 1.00 90.25 200 LEU A C 1
ATOM 1447 O O . LEU A 1 200 ? 0.211 -5.831 4.834 1.00 90.25 200 LEU A O 1
ATOM 1451 N N . VAL A 1 201 ? -0.792 -6.942 6.514 1.00 92.88 201 VAL A N 1
ATOM 1452 C CA . VAL A 1 201 ? 0.053 -8.139 6.415 1.00 92.88 201 VAL A CA 1
ATOM 1453 C C . VAL A 1 201 ? -0.126 -8.811 5.057 1.00 92.88 201 VAL A C 1
ATOM 1455 O O . VAL A 1 201 ? 0.868 -9.104 4.404 1.00 92.88 201 VAL A O 1
ATOM 1458 N N . ALA A 1 202 ? -1.359 -8.980 4.577 1.00 91.56 202 ALA A N 1
ATOM 1459 C CA . ALA A 1 202 ? -1.617 -9.567 3.264 1.00 91.56 202 ALA A CA 1
ATOM 1460 C C . ALA A 1 202 ? -0.953 -8.768 2.126 1.00 91.56 202 ALA A C 1
ATOM 1462 O O . ALA A 1 202 ? -0.368 -9.349 1.214 1.00 91.56 202 ALA A O 1
ATOM 1463 N N . VAL A 1 203 ? -0.978 -7.431 2.199 1.00 89.94 203 VAL A N 1
ATOM 1464 C CA . VAL A 1 203 ? -0.284 -6.558 1.236 1.00 89.94 203 VAL A CA 1
ATOM 1465 C C . VAL A 1 203 ? 1.232 -6.753 1.288 1.00 89.94 203 VAL A C 1
ATOM 1467 O O . VAL A 1 203 ? 1.865 -6.845 0.235 1.00 89.94 203 VAL A O 1
ATOM 1470 N N . LEU A 1 204 ? 1.815 -6.827 2.487 1.00 91.38 204 LEU A N 1
ATOM 1471 C CA . LEU A 1 204 ? 3.247 -7.084 2.673 1.00 91.38 204 LEU A CA 1
ATOM 1472 C C . LEU A 1 204 ? 3.644 -8.469 2.153 1.00 91.38 204 LEU A C 1
ATOM 1474 O O . LEU A 1 204 ? 4.704 -8.615 1.552 1.00 91.38 204 LEU A O 1
ATOM 1478 N N . ASP A 1 205 ? 2.793 -9.473 2.349 1.00 91.81 205 ASP A N 1
ATOM 1479 C CA . ASP A 1 205 ? 3.004 -10.842 1.882 1.00 91.81 205 ASP A CA 1
ATOM 1480 C C . ASP A 1 205 ? 2.971 -10.929 0.358 1.00 91.81 205 ASP A C 1
ATOM 1482 O O . ASP A 1 205 ? 3.871 -11.522 -0.235 1.00 91.81 205 ASP A O 1
ATOM 1486 N N . ASP A 1 206 ? 2.002 -10.279 -0.284 1.00 88.25 206 ASP A N 1
ATOM 1487 C CA . ASP A 1 206 ? 1.952 -10.157 -1.743 1.00 88.25 206 ASP A CA 1
ATOM 1488 C C . ASP A 1 206 ? 3.167 -9.409 -2.299 1.00 88.25 206 ASP A C 1
ATOM 1490 O O . ASP A 1 206 ? 3.724 -9.791 -3.331 1.00 88.25 206 ASP A O 1
ATOM 1494 N N . TYR A 1 207 ? 3.611 -8.349 -1.618 1.00 85.12 207 TYR A N 1
ATOM 1495 C CA . TYR A 1 207 ? 4.806 -7.614 -2.024 1.00 85.12 207 TYR A CA 1
ATOM 1496 C C . TYR A 1 207 ? 6.070 -8.478 -1.896 1.00 85.12 207 TYR A C 1
ATOM 1498 O O . TYR A 1 207 ? 6.896 -8.500 -2.807 1.00 85.12 207 TYR A O 1
ATOM 1506 N N . ALA A 1 208 ? 6.179 -9.261 -0.817 1.00 90.19 208 ALA A N 1
ATOM 1507 C CA . ALA A 1 208 ? 7.306 -10.152 -0.538 1.00 90.19 208 ALA A CA 1
ATOM 1508 C C . ALA A 1 208 ? 7.471 -11.301 -1.545 1.00 90.19 208 ALA A C 1
ATOM 1510 O O . ALA A 1 208 ? 8.553 -11.874 -1.630 1.00 90.19 208 ALA A O 1
ATOM 1511 N N . ARG A 1 209 ? 6.423 -11.660 -2.300 1.00 88.12 209 ARG A N 1
ATOM 1512 C CA . ARG A 1 209 ? 6.494 -12.699 -3.348 1.00 88.12 209 ARG A CA 1
ATOM 1513 C C . ARG A 1 209 ? 7.304 -12.266 -4.572 1.00 88.12 209 ARG A C 1
ATOM 1515 O O . ARG A 1 209 ? 7.577 -13.085 -5.444 1.00 88.12 209 ARG A O 1
ATOM 1522 N N . GLN A 1 210 ? 7.649 -10.988 -4.666 1.00 82.06 210 GLN A N 1
ATOM 1523 C CA . GLN A 1 210 ? 8.433 -10.449 -5.767 1.00 82.06 210 GLN A CA 1
ATOM 1524 C C . GLN A 1 210 ? 9.937 -10.595 -5.495 1.00 82.06 210 GLN A C 1
ATOM 1526 O O . GLN A 1 210 ? 10.357 -10.643 -4.339 1.00 82.06 210 GLN A O 1
ATOM 1531 N N . PRO A 1 211 ? 10.781 -10.595 -6.539 1.00 81.81 211 PRO A N 1
ATOM 1532 C CA . PRO A 1 211 ? 12.218 -10.436 -6.364 1.00 81.81 211 PRO A CA 1
ATOM 1533 C C . PRO A 1 211 ? 12.511 -9.013 -5.866 1.00 81.81 211 PRO A C 1
ATOM 1535 O O . PRO A 1 211 ? 12.523 -8.051 -6.635 1.00 81.81 211 PRO A O 1
ATOM 1538 N N . LEU A 1 212 ? 12.699 -8.877 -4.554 1.00 83.62 212 LEU A N 1
ATOM 1539 C CA . LEU A 1 212 ? 12.986 -7.604 -3.896 1.00 83.62 212 LEU A CA 1
ATOM 1540 C C . LEU A 1 212 ? 14.490 -7.446 -3.632 1.00 83.62 212 LEU A C 1
ATOM 1542 O O . LEU A 1 212 ? 15.149 -8.430 -3.284 1.00 83.62 212 LEU A O 1
ATOM 1546 N N . PRO A 1 213 ? 15.049 -6.228 -3.726 1.00 84.94 213 PRO A N 1
ATOM 1547 C CA . PRO A 1 213 ? 16.411 -5.962 -3.281 1.00 84.94 213 PRO A CA 1
ATOM 1548 C C . PRO A 1 213 ? 16.535 -6.132 -1.752 1.00 84.94 213 PRO A C 1
ATOM 1550 O O . PRO A 1 213 ? 15.547 -5.949 -1.035 1.00 84.94 213 PRO A O 1
ATOM 1553 N N . PRO A 1 214 ? 17.738 -6.414 -1.212 1.00 86.94 214 PRO A N 1
ATOM 1554 C CA . PRO A 1 214 ? 17.922 -6.727 0.211 1.00 86.94 214 PRO A CA 1
ATOM 1555 C C . PRO A 1 214 ? 17.327 -5.697 1.183 1.00 86.94 214 PRO A C 1
ATOM 1557 O O . PRO A 1 214 ? 16.631 -6.062 2.126 1.00 86.94 214 PRO A O 1
ATOM 1560 N N . ARG A 1 215 ? 17.514 -4.397 0.914 1.00 84.62 215 ARG A N 1
ATOM 1561 C CA . ARG A 1 215 ? 16.965 -3.326 1.766 1.00 84.62 215 ARG A CA 1
ATOM 1562 C C . ARG A 1 215 ? 15.437 -3.335 1.836 1.00 84.62 215 ARG A C 1
ATOM 1564 O O . ARG A 1 215 ? 14.884 -3.067 2.901 1.00 84.62 215 ARG A O 1
ATOM 1571 N N . GLU A 1 216 ? 14.770 -3.644 0.726 1.00 84.75 216 GLU A N 1
ATOM 1572 C CA . GLU A 1 216 ? 13.308 -3.754 0.685 1.00 84.75 216 GLU A CA 1
ATOM 1573 C C . GLU A 1 216 ? 12.824 -5.036 1.367 1.00 84.75 216 GLU A C 1
ATOM 1575 O O . GLU A 1 216 ? 11.809 -5.023 2.055 1.00 84.75 216 GLU A O 1
ATOM 1580 N N . GLN A 1 217 ? 13.559 -6.144 1.246 1.00 89.88 217 GLN A N 1
ATOM 1581 C CA . GLN A 1 217 ? 13.227 -7.359 1.998 1.00 89.88 217 GLN A CA 1
ATOM 1582 C C . GLN A 1 217 ? 13.276 -7.108 3.509 1.00 89.88 217 GLN A C 1
ATOM 1584 O O . GLN A 1 217 ? 12.380 -7.530 4.244 1.00 89.88 217 GLN A O 1
ATOM 1589 N N . ASP A 1 218 ? 14.289 -6.377 3.976 1.00 91.12 218 ASP A N 1
ATOM 1590 C CA . ASP A 1 218 ? 14.410 -6.027 5.387 1.00 91.12 218 ASP A CA 1
ATOM 1591 C C . ASP A 1 218 ? 13.315 -5.058 5.843 1.00 91.12 218 ASP A C 1
ATOM 1593 O O . ASP A 1 218 ? 12.806 -5.211 6.956 1.00 91.12 218 ASP A O 1
ATOM 1597 N N . SER A 1 219 ? 12.910 -4.086 5.012 1.00 87.25 219 SER A N 1
ATOM 1598 C CA . SER A 1 219 ? 11.780 -3.208 5.351 1.00 87.25 219 SER A CA 1
ATOM 1599 C C . SER A 1 219 ? 10.477 -3.992 5.453 1.00 87.25 219 SER A C 1
ATOM 1601 O O . SER A 1 219 ? 9.778 -3.862 6.451 1.00 87.25 219 SER A O 1
ATOM 1603 N N . VAL A 1 220 ? 10.207 -4.894 4.509 1.00 91.31 220 VAL A N 1
ATOM 1604 C CA . VAL A 1 220 ? 9.021 -5.760 4.540 1.00 91.31 220 VAL A CA 1
ATOM 1605 C C . VAL A 1 220 ? 9.014 -6.653 5.780 1.00 91.31 220 VAL A C 1
ATOM 1607 O O . VAL A 1 220 ? 7.978 -6.793 6.432 1.00 91.31 220 VAL A O 1
ATOM 1610 N N . ARG A 1 221 ? 10.167 -7.222 6.164 1.00 92.88 221 ARG A N 1
ATOM 1611 C CA . ARG A 1 221 ? 10.288 -8.022 7.393 1.00 92.88 221 ARG A CA 1
ATOM 1612 C C . ARG A 1 221 ? 9.973 -7.185 8.637 1.00 92.88 221 ARG A C 1
ATOM 1614 O O . ARG A 1 221 ? 9.233 -7.653 9.504 1.00 92.88 221 ARG A O 1
ATOM 1621 N N . ARG A 1 222 ? 10.511 -5.962 8.727 1.00 93.44 222 ARG A N 1
ATOM 1622 C CA . ARG A 1 222 ? 10.249 -5.039 9.847 1.00 93.44 222 ARG A CA 1
ATOM 1623 C C . ARG A 1 222 ? 8.782 -4.621 9.912 1.00 93.44 222 ARG A C 1
ATOM 1625 O O . ARG A 1 222 ? 8.190 -4.695 10.987 1.00 93.44 222 ARG A O 1
ATOM 1632 N N . ASP A 1 223 ? 8.191 -4.250 8.782 1.00 91.06 223 ASP A N 1
ATOM 1633 C CA . ASP A 1 223 ? 6.800 -3.797 8.710 1.00 91.06 223 ASP A CA 1
ATOM 1634 C C . ASP A 1 223 ? 5.832 -4.935 9.057 1.00 91.06 223 ASP A C 1
ATOM 1636 O O . ASP A 1 223 ? 4.904 -4.743 9.846 1.00 91.06 223 ASP A O 1
ATOM 1640 N N . ARG A 1 224 ? 6.098 -6.156 8.568 1.00 94.62 224 ARG A N 1
ATOM 1641 C CA . ARG A 1 224 ? 5.306 -7.343 8.922 1.00 94.62 224 ARG A CA 1
ATOM 1642 C C . ARG A 1 224 ? 5.395 -7.626 10.415 1.00 94.62 224 ARG A C 1
A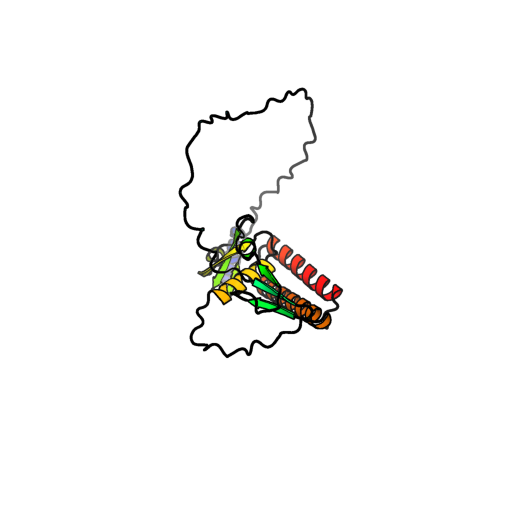TOM 1644 O O . ARG A 1 224 ? 4.368 -7.872 11.043 1.00 94.62 224 ARG A O 1
ATOM 1651 N N . LYS A 1 225 ? 6.601 -7.574 10.992 1.00 94.94 225 LYS A N 1
ATOM 1652 C CA . LYS A 1 225 ? 6.793 -7.753 12.436 1.00 94.94 225 LYS A CA 1
ATOM 1653 C C . LYS A 1 225 ? 5.980 -6.722 13.219 1.00 94.94 225 LYS A C 1
ATOM 1655 O O . LYS A 1 225 ? 5.212 -7.113 14.085 1.00 94.94 225 LYS A O 1
ATOM 1660 N N . LYS A 1 226 ? 6.077 -5.437 12.868 1.00 94.00 226 LYS A N 1
ATOM 1661 C CA . LYS A 1 226 ? 5.321 -4.359 13.525 1.00 94.00 226 LYS A CA 1
ATOM 1662 C C . LYS A 1 226 ? 3.809 -4.599 13.467 1.00 94.00 226 LYS A C 1
ATOM 1664 O O . LYS A 1 226 ? 3.133 -4.453 14.479 1.00 94.00 226 LYS A O 1
ATOM 1669 N N . ALA A 1 227 ? 3.285 -5.002 12.309 1.00 93.38 227 ALA A N 1
ATOM 1670 C CA . ALA A 1 227 ? 1.865 -5.309 12.156 1.00 93.38 227 ALA A CA 1
ATOM 1671 C C . ALA A 1 227 ? 1.433 -6.493 13.039 1.00 93.38 227 ALA A C 1
ATOM 1673 O O . ALA A 1 227 ? 0.412 -6.413 13.716 1.00 93.38 227 ALA A O 1
ATOM 1674 N N . ARG A 1 228 ? 2.226 -7.572 13.082 1.00 94.75 228 ARG A N 1
ATOM 1675 C CA . ARG A 1 228 ? 1.952 -8.747 13.929 1.00 94.75 228 ARG A CA 1
ATOM 1676 C C . ARG A 1 228 ? 2.067 -8.441 15.424 1.00 94.75 228 ARG A C 1
ATOM 1678 O O . ARG A 1 228 ? 1.225 -8.900 16.193 1.00 94.75 228 ARG A O 1
ATOM 1685 N N . ASP A 1 229 ? 3.058 -7.649 15.827 1.00 95.88 229 ASP A N 1
ATOM 1686 C CA . ASP A 1 229 ? 3.226 -7.188 17.210 1.00 95.88 229 ASP A CA 1
ATOM 1687 C C . ASP A 1 229 ? 1.991 -6.385 17.657 1.00 95.88 229 ASP A C 1
ATOM 1689 O O . ASP A 1 229 ? 1.470 -6.583 18.755 1.00 95.88 229 ASP A O 1
ATOM 1693 N N . GLU A 1 230 ? 1.458 -5.535 16.776 1.00 94.81 230 GLU A N 1
ATOM 1694 C CA . GLU A 1 230 ? 0.248 -4.762 17.045 1.00 94.81 230 GLU A CA 1
ATOM 1695 C C . GLU A 1 230 ? -1.006 -5.645 17.125 1.00 94.81 230 GLU A C 1
ATOM 1697 O O . GLU A 1 230 ? -1.823 -5.485 18.034 1.00 94.81 230 GLU A O 1
ATOM 1702 N N . GLN A 1 231 ? -1.136 -6.639 16.239 1.00 95.12 231 GLN A N 1
ATOM 1703 C CA . GLN A 1 231 ? -2.206 -7.639 16.333 1.00 95.12 231 GLN A CA 1
ATOM 1704 C C . GLN A 1 231 ? -2.165 -8.386 17.668 1.00 95.12 231 GLN A C 1
ATOM 1706 O O . GLN A 1 231 ? -3.208 -8.618 18.286 1.00 95.12 231 GLN A O 1
ATOM 1711 N N . PHE A 1 232 ? -0.964 -8.738 18.132 1.00 95.50 232 PHE A N 1
ATOM 1712 C CA . PHE A 1 232 ? -0.769 -9.388 19.420 1.00 95.50 232 PHE A CA 1
ATOM 1713 C C . PHE A 1 232 ? -1.172 -8.467 20.578 1.00 95.50 232 PHE A C 1
ATOM 1715 O O . PHE A 1 232 ? -1.933 -8.883 21.454 1.00 95.50 232 PHE A O 1
ATOM 1722 N N . ARG A 1 233 ? -0.748 -7.196 20.548 1.00 95.06 233 ARG A N 1
ATOM 1723 C CA . ARG A 1 233 ? -1.111 -6.172 21.544 1.00 95.06 233 ARG A CA 1
ATOM 1724 C C . ARG A 1 233 ? -2.625 -5.981 21.641 1.00 95.06 233 ARG A C 1
ATOM 1726 O O . ARG A 1 233 ? -3.172 -5.924 22.741 1.00 95.06 233 ARG A O 1
ATOM 1733 N N . LEU A 1 234 ? -3.305 -5.919 20.497 1.00 94.31 234 LEU A N 1
ATOM 1734 C CA . LEU A 1 234 ? -4.759 -5.792 20.422 1.00 94.31 234 LEU A CA 1
ATOM 1735 C C . LEU A 1 234 ? -5.488 -7.099 20.752 1.00 94.31 234 LEU A C 1
ATOM 1737 O O . LEU A 1 234 ? -6.698 -7.069 20.978 1.00 94.31 234 LEU A O 1
ATOM 1741 N N . ARG A 1 235 ? -4.787 -8.239 20.827 1.00 94.62 235 ARG A N 1
ATOM 1742 C CA . ARG A 1 235 ? -5.371 -9.584 20.928 1.00 94.62 235 ARG A CA 1
ATOM 1743 C C . ARG A 1 235 ? -6.404 -9.806 19.826 1.00 94.62 235 ARG A C 1
ATOM 1745 O O . ARG A 1 235 ? -7.577 -10.074 20.113 1.00 94.62 235 ARG A O 1
ATOM 1752 N N . CYS A 1 236 ? -5.986 -9.597 18.582 1.00 93.12 236 CYS A N 1
ATOM 1753 C CA . CYS A 1 236 ? -6.779 -9.992 17.428 1.00 93.12 236 CYS A CA 1
ATOM 1754 C C . CYS A 1 236 ? -6.996 -11.508 17.496 1.00 93.12 236 CYS A C 1
ATOM 1756 O O . CYS A 1 236 ? -6.045 -12.259 17.719 1.00 93.12 236 CYS A O 1
ATOM 1758 N N . GLY A 1 237 ? -8.263 -11.932 17.432 1.00 76.69 237 GLY A N 1
ATOM 1759 C CA . GLY A 1 237 ? -8.631 -13.346 17.488 1.00 76.69 237 GLY A CA 1
ATOM 1760 C C . GLY A 1 237 ? -7.947 -14.093 16.351 1.00 76.69 237 GLY A C 1
ATOM 1761 O O . GLY A 1 237 ? -7.935 -13.598 15.226 1.00 76.69 237 GLY A O 1
ATOM 1762 N N . ARG A 1 238 ? -7.316 -15.215 16.689 1.00 55.19 238 ARG A N 1
ATOM 1763 C CA . ARG A 1 238 ? -6.639 -16.090 15.736 1.00 55.19 238 ARG A CA 1
ATOM 1764 C C . ARG A 1 238 ? -7.661 -16.876 14.920 1.00 55.19 238 ARG A C 1
ATOM 1766 O O . ARG A 1 238 ? -8.697 -17.243 15.518 1.00 55.19 238 ARG A O 1
#

Foldseek 3Di:
DDVVVVVVVVVVVVVVVVCVVPPPPPDDPPDDPDDDDDDDDDDDDDDDDDDDDDDDDDDDDDDDDDDDPDDPQAFFWFWDDPFATDTDSDDHPPRTDTDGDPCVVVPPPVPQPWQKKFFWDDVHTDIDSDDNVVVVTDTPDIDTFRPVDQPLVRVVVRVVVVVVPDPPPDDDPDPPPPDGDHPDDPVRVLQVLLVVLVSSLVSLVRNCVDPDDPVSNVSSVVSNVVSVVVCVVSVPDD

Radius of gyration: 31.12 Å; chains: 1; bounding box: 74×101×53 Å

Sequence (238 aa):
MSGLTIGLLAAVVVLGLYVLVNWPWSRPPLAVAEPAAASVPAAPAAPSVVPKPTVTAAAGPAPAAEPPPAEPLSAVHRCENASQVTYTDGPCPAGMRGHPVDTTTALNVEGAQGTTLYRCRGAGRFWSVVHCQHRGAEIVSMHTVPANLSLAEQIVFARNREALARPTKGVAPRPTGVGPVAPPNAAQKKAEDCRRLDNLVAVLDDYARQPLPPREQDSVRRDRKKARDEQFRLRCGR